Protein AF-A0A0J1H5G5-F1 (afdb_monomer)

Secondary structure (DSSP, 8-state):
-------TTTT-----HHHHHHTTTGGGS---HHHHHHHHHHHHHHHHHHHHHHHHTTTS-HHHHHHHHHHHHHHHHHHHHHHHHHHHHHHHHHHTTS---TTGGG-----HHHHHHHHHHHHHHHHHTT--HHHHHHHHHHHHHHH-SS---SS--HHHHHHHHHHHHHHHT--GGG--SSHHHHHHHHHHHHH--

Foldseek 3Di:
DDDDPPPPLPPPPPDFLVRLLVLLQVVVAPADPVLVVLVVVVSVVCRVVLSVVCVVPVVDDSLVSSLVVLVVVLVVLLVLQVVVVVCCVVVVVVVVPDDDDDPCVVDPNDDLSNSLSSLLSSLSSCLQQQNDPVVSLVSLVVSLVSSDPDDPDPDPRVSSVSSVVSNLSSVVSHDPVNDDDDDSVVVNVVVVVVPPD

Sequence (197 aa):
MGILAIDKKSELEMKTLQQVLEDSGLAELPLTEKSNDYIAQFITQREDFFQRVCREKADKYPYGLSLGLMTQMIHAALENYQVTHAKTAELRTLITDHIGDVHAAKFTTMNDIEIQTLATVWLMVQGANGIDFSYANEQAEMLCSVLDKQSPTIGDNPIRSQLMQAYYIGVEHLRPEYQPTSLLASLSNKVKALFNT

Organism: NCBI:txid1195763

Solvent-accessible surface area (backbone atoms only — not comparable to full-atom values): 11523 Å² total; per-residue (Å²): 136,85,81,78,76,77,64,86,78,80,71,77,70,86,70,50,61,61,54,50,41,46,62,19,34,55,84,74,52,95,65,51,73,71,41,48,55,48,50,53,50,50,44,66,74,41,33,69,59,52,53,49,49,43,65,77,37,67,92,53,58,67,62,63,50,47,41,51,50,39,55,51,50,46,51,54,49,49,55,50,42,53,58,46,52,63,39,51,65,57,42,62,68,47,58,79,72,70,76,82,77,88,80,54,89,85,61,84,79,71,49,74,63,56,51,53,41,48,48,29,55,36,32,10,40,35,16,22,62,49,52,54,65,70,61,54,49,51,50,29,53,53,52,31,63,71,70,49,87,80,69,92,63,97,58,98,45,70,62,34,52,50,28,49,49,25,19,49,47,1,44,77,35,41,40,81,93,47,63,68,95,66,66,61,68,61,48,56,61,52,52,54,66,73,74,74,121

Mean predicted aligned error: 12.36 Å

Radius of gyration: 19.94 Å; Cα contacts (8 Å, |Δi|>4): 165; chains: 1; bounding box: 51×46×68 Å

pLDDT: mean 74.49, std 20.67, range [34.56, 98.0]

Structure (mmCIF, N/CA/C/O backbone):
data_AF-A0A0J1H5G5-F1
#
_entry.id   AF-A0A0J1H5G5-F1
#
loop_
_atom_site.group_PDB
_atom_site.id
_atom_site.type_symbol
_atom_site.label_atom_id
_atom_site.label_alt_id
_atom_site.label_comp_id
_atom_site.label_asym_id
_atom_site.label_entity_id
_atom_site.label_seq_id
_atom_site.pdbx_PDB_ins_code
_atom_site.Cartn_x
_atom_site.Cartn_y
_atom_site.Cartn_z
_atom_site.occupancy
_atom_site.B_iso_or_equiv
_atom_site.auth_seq_id
_atom_site.auth_comp_id
_atom_site.auth_asym_id
_atom_site.auth_atom_id
_atom_site.pdbx_PDB_model_num
ATOM 1 N N . MET A 1 1 ? -31.967 19.761 36.511 1.00 37.44 1 MET A N 1
ATOM 2 C CA . MET A 1 1 ? -31.012 18.639 36.416 1.00 37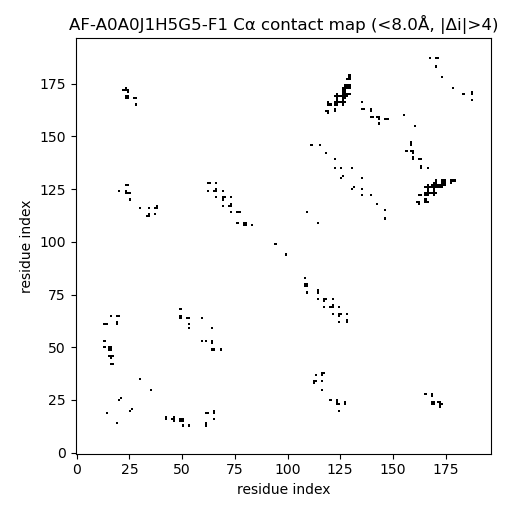.44 1 MET A CA 1
ATOM 3 C C . MET A 1 1 ? -30.736 18.405 34.945 1.00 37.44 1 MET A C 1
ATOM 5 O O . MET A 1 1 ? -31.611 17.906 34.251 1.00 37.44 1 MET A O 1
ATOM 9 N N . GLY A 1 2 ? -29.598 18.895 34.454 1.00 34.72 2 GLY A N 1
ATOM 10 C CA . GLY A 1 2 ? -29.182 18.708 33.066 1.00 34.72 2 GLY A CA 1
ATOM 11 C C . GLY A 1 2 ? -28.551 17.333 32.907 1.00 34.72 2 GLY A C 1
ATOM 12 O O . GLY A 1 2 ? -27.594 17.015 33.608 1.00 34.72 2 GLY A O 1
ATOM 13 N N . ILE A 1 3 ? -29.106 16.517 32.016 1.00 41.31 3 ILE A N 1
ATOM 14 C CA . ILE A 1 3 ? -28.451 15.297 31.558 1.00 41.31 3 ILE A CA 1
ATOM 15 C C . ILE A 1 3 ? -27.429 15.753 30.521 1.00 41.31 3 ILE A C 1
ATOM 17 O O . ILE A 1 3 ? -27.801 16.276 29.471 1.00 41.31 3 ILE A O 1
ATOM 21 N N . LEU A 1 4 ? -26.148 15.614 30.865 1.00 40.94 4 LEU A N 1
ATOM 22 C CA . LEU A 1 4 ? -25.036 15.751 29.937 1.00 40.94 4 LEU A CA 1
ATOM 23 C C . LEU A 1 4 ? -25.268 14.785 28.773 1.00 40.94 4 LEU A C 1
ATOM 25 O O . LEU A 1 4 ? -25.085 13.575 28.906 1.00 40.94 4 LE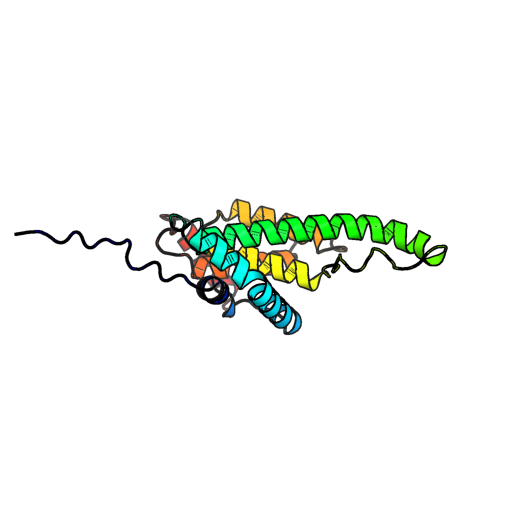U A O 1
ATOM 29 N N . ALA A 1 5 ? -25.665 15.334 27.628 1.00 39.41 5 ALA A N 1
ATOM 30 C CA . ALA A 1 5 ? -25.340 14.734 26.352 1.00 39.41 5 ALA A CA 1
ATOM 31 C C . ALA A 1 5 ? -23.811 14.701 26.293 1.00 39.41 5 ALA A C 1
ATOM 33 O O . ALA A 1 5 ? -23.169 15.733 26.109 1.00 39.41 5 ALA A O 1
ATOM 34 N N . ILE A 1 6 ? -23.230 13.533 26.564 1.00 38.00 6 ILE A N 1
ATOM 35 C CA . ILE A 1 6 ? -21.825 13.282 26.275 1.00 38.00 6 ILE A CA 1
ATOM 36 C C . ILE A 1 6 ? -21.720 13.395 24.760 1.00 38.00 6 ILE A C 1
ATOM 38 O O . ILE A 1 6 ? -22.190 12.531 24.017 1.00 38.00 6 ILE A O 1
ATOM 42 N N . ASP A 1 7 ? -21.207 14.537 24.325 1.00 37.47 7 ASP A N 1
ATOM 43 C CA . ASP A 1 7 ? -20.909 14.839 22.943 1.00 37.47 7 ASP A CA 1
ATOM 44 C C . ASP A 1 7 ? -19.863 13.822 22.470 1.00 37.47 7 ASP A C 1
ATOM 46 O O . ASP A 1 7 ? -18.668 13.970 22.713 1.00 37.47 7 ASP A O 1
ATOM 50 N N . LYS A 1 8 ? -20.317 12.750 21.805 1.00 41.53 8 LYS A N 1
ATOM 51 C CA . LYS A 1 8 ? -19.478 11.716 21.163 1.00 41.53 8 LYS A CA 1
ATOM 52 C C . LYS A 1 8 ? -18.522 12.280 20.096 1.00 41.53 8 LYS A C 1
ATOM 54 O O . LYS A 1 8 ? -17.819 11.526 19.434 1.00 41.53 8 LYS A O 1
ATOM 59 N N . LYS A 1 9 ? -18.501 13.599 19.914 1.00 41.19 9 LYS A N 1
ATOM 60 C CA . LYS A 1 9 ? -17.627 14.345 19.017 1.00 41.19 9 LYS A CA 1
ATOM 61 C C . LYS A 1 9 ? -16.245 14.645 19.620 1.00 41.19 9 LYS A C 1
ATOM 63 O O . LYS A 1 9 ? -15.402 15.180 18.909 1.00 41.19 9 LYS A O 1
ATOM 68 N N . SER A 1 10 ? -15.987 14.298 20.888 1.00 39.03 10 SER A N 1
ATOM 69 C CA . SER A 1 10 ? -14.739 14.647 21.592 1.00 39.03 10 SER A CA 1
ATOM 70 C C . SER A 1 10 ? -13.603 13.610 21.532 1.00 39.03 10 SER A C 1
ATOM 72 O O . SER A 1 10 ? -12.675 13.717 22.327 1.00 39.03 10 SER A O 1
ATOM 74 N N . GLU A 1 11 ? -13.639 12.624 20.629 1.00 43.16 11 GLU A N 1
ATOM 75 C CA . GLU A 1 11 ? -12.605 11.566 20.551 1.00 43.16 11 GLU A CA 1
ATOM 76 C C . GLU A 1 11 ? -12.061 11.308 19.133 1.00 43.16 11 GLU A C 1
ATOM 78 O O . GLU A 1 11 ? -11.388 10.310 18.888 1.00 43.16 11 GLU A O 1
ATOM 83 N N . LEU A 1 12 ? -12.287 12.221 18.179 1.00 52.66 12 LEU A N 1
ATOM 84 C CA . LEU A 1 12 ? -11.459 12.264 16.968 1.00 52.66 12 LEU A CA 1
ATOM 85 C C . LEU A 1 12 ? -10.124 12.939 17.312 1.00 52.66 12 LEU A C 1
ATOM 87 O O . LEU A 1 12 ? -9.861 14.073 16.913 1.00 52.66 12 LEU A O 1
ATOM 91 N N . GLU A 1 13 ? -9.273 12.252 18.077 1.00 57.88 13 GLU A N 1
ATOM 92 C CA . GLU A 1 13 ? -7.850 12.581 18.038 1.00 57.88 13 GLU A CA 1
ATOM 93 C C . GLU A 1 13 ? -7.392 12.471 16.582 1.00 57.88 13 GLU A C 1
ATOM 95 O O . GLU A 1 13 ? -7.651 11.482 15.889 1.00 57.88 13 GLU A O 1
ATOM 100 N N . MET A 1 14 ? -6.778 13.542 16.088 1.00 71.12 14 MET A N 1
ATOM 101 C CA . MET A 1 14 ? -6.312 13.632 14.714 1.00 71.12 14 MET A CA 1
ATOM 102 C C . MET A 1 14 ? -5.129 12.676 14.542 1.00 71.12 14 MET A C 1
ATOM 104 O O . MET A 1 14 ? -3.985 13.034 14.811 1.00 71.12 14 MET A O 1
ATOM 108 N N . LYS A 1 15 ? -5.427 11.438 14.141 1.00 86.44 15 LYS A N 1
ATOM 109 C CA . LYS A 1 15 ? -4.425 10.396 13.909 1.00 86.44 15 LYS A CA 1
ATOM 110 C C . LYS A 1 15 ? -3.480 10.788 12.774 1.00 86.44 15 LYS A C 1
ATOM 112 O O . LYS A 1 15 ? -3.895 11.428 11.804 1.00 86.44 15 LYS A O 1
ATOM 117 N N . THR A 1 16 ? -2.220 10.384 12.882 1.00 93.50 16 THR A N 1
ATOM 118 C CA . THR A 1 16 ? -1.252 10.478 11.781 1.00 93.50 16 THR A CA 1
ATOM 119 C C . THR A 1 16 ? -1.585 9.494 10.669 1.00 93.50 16 THR A C 1
ATOM 121 O O . THR A 1 16 ? -2.308 8.518 10.891 1.00 93.50 16 THR A O 1
ATOM 124 N N . LEU A 1 17 ? -1.064 9.721 9.458 1.00 94.31 17 LEU A N 1
ATOM 125 C CA . LEU A 1 17 ? -1.215 8.749 8.374 1.00 94.31 17 LEU A CA 1
ATOM 126 C C . LEU A 1 17 ? -0.606 7.407 8.788 1.00 94.31 17 LEU A C 1
ATOM 128 O O . LEU A 1 17 ? -1.207 6.365 8.541 1.00 94.31 17 LEU A O 1
ATOM 132 N N . GLN A 1 18 ? 0.541 7.443 9.471 1.00 96.19 18 GLN A N 1
ATOM 133 C CA . GLN A 1 18 ? 1.178 6.252 10.025 1.00 96.19 18 GLN A CA 1
ATOM 134 C C . GLN A 1 18 ? 0.239 5.488 10.963 1.00 96.19 18 GLN A C 1
ATOM 136 O O . GLN A 1 18 ? -0.028 4.319 10.711 1.00 96.19 18 GLN A O 1
ATOM 141 N N . GLN A 1 19 ? -0.325 6.156 11.972 1.00 94.44 19 GLN A N 1
ATOM 142 C CA . GLN A 1 19 ? -1.241 5.526 12.929 1.00 94.44 19 GLN A CA 1
ATOM 143 C C . GLN A 1 19 ? -2.467 4.929 12.236 1.00 94.44 19 GLN A C 1
ATOM 145 O O . GLN A 1 19 ? -2.869 3.813 12.536 1.00 94.4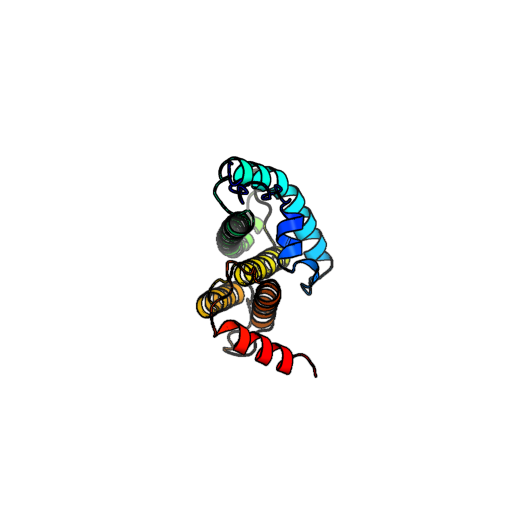4 19 GLN A O 1
ATOM 150 N N . VAL A 1 20 ? -3.055 5.648 11.274 1.00 93.50 20 VAL A N 1
ATOM 151 C CA . VAL A 1 20 ? -4.219 5.150 10.528 1.00 93.50 20 VAL A CA 1
ATOM 152 C C . VAL A 1 20 ? -3.880 3.890 9.728 1.00 93.50 20 VAL A C 1
ATOM 154 O O . VAL A 1 20 ? -4.705 2.979 9.657 1.00 93.50 20 VAL A O 1
ATOM 157 N N . LEU A 1 21 ? -2.698 3.826 9.112 1.00 96.31 21 LEU A N 1
ATOM 158 C CA . LEU A 1 21 ? -2.271 2.655 8.346 1.00 96.31 21 LEU A CA 1
ATOM 159 C C . LEU A 1 21 ? -1.863 1.488 9.255 1.00 96.31 21 LEU A C 1
ATOM 161 O O . LEU A 1 21 ? -2.213 0.350 8.951 1.00 96.31 21 LEU A O 1
ATOM 165 N N . GLU A 1 22 ? -1.191 1.755 10.375 1.00 95.81 22 GLU A N 1
ATOM 166 C CA . GLU A 1 22 ? -0.873 0.760 11.409 1.00 95.81 22 GLU A CA 1
ATOM 167 C C . GLU A 1 22 ? -2.148 0.135 11.979 1.00 95.81 22 GLU A C 1
ATOM 169 O O . GLU A 1 22 ? -2.286 -1.084 11.955 1.00 95.81 22 GLU A O 1
ATOM 174 N N . ASP A 1 23 ? -3.133 0.958 12.346 1.00 93.81 23 ASP A N 1
ATOM 175 C CA . ASP A 1 23 ? -4.452 0.504 12.802 1.00 93.81 23 ASP A CA 1
ATOM 176 C C . ASP A 1 23 ? -5.237 -0.262 11.724 1.00 93.81 23 ASP A C 1
ATOM 178 O O . ASP A 1 23 ? -6.223 -0.924 12.038 1.00 93.81 23 ASP A O 1
ATOM 182 N N . SER A 1 24 ? -4.841 -0.140 10.453 1.00 94.44 24 SER A N 1
ATOM 183 C CA . SER A 1 24 ? -5.429 -0.871 9.325 1.00 94.44 24 SER A CA 1
ATOM 184 C C . SER A 1 24 ? -4.680 -2.172 8.996 1.00 94.44 24 SER A C 1
ATOM 186 O O . SER A 1 24 ? -5.094 -2.865 8.069 1.00 94.44 24 SER A O 1
ATOM 188 N N . GLY A 1 25 ? -3.597 -2.496 9.716 1.00 96.31 25 GLY A N 1
ATOM 189 C CA . GLY A 1 25 ? -2.822 -3.731 9.554 1.00 96.31 25 GLY A CA 1
ATOM 190 C C . GLY A 1 25 ? -1.465 -3.584 8.849 1.00 96.31 25 GLY A C 1
ATOM 191 O O . GLY A 1 25 ? -0.884 -4.592 8.451 1.00 96.31 25 GLY A O 1
ATOM 192 N N . LEU A 1 26 ? -0.925 -2.365 8.681 1.00 97.50 26 LEU A N 1
ATOM 193 C CA . LEU A 1 26 ? 0.329 -2.133 7.935 1.00 97.50 26 LEU A CA 1
ATOM 194 C C . LEU A 1 26 ? 1.501 -2.984 8.450 1.00 97.50 26 LEU A C 1
ATOM 196 O O . LEU A 1 26 ? 2.283 -3.493 7.651 1.00 97.50 26 LEU A O 1
ATOM 200 N N . ALA A 1 27 ? 1.605 -3.156 9.770 1.00 96.19 27 ALA A N 1
ATOM 201 C CA . ALA A 1 27 ? 2.681 -3.916 10.407 1.00 96.19 27 ALA A CA 1
ATOM 202 C C . ALA A 1 27 ? 2.628 -5.430 10.117 1.00 96.19 27 ALA A C 1
ATOM 204 O O . ALA A 1 27 ? 3.630 -6.118 10.300 1.00 96.19 27 ALA A O 1
ATOM 205 N N . GLU A 1 28 ? 1.481 -5.947 9.672 1.00 96.69 28 GLU A N 1
ATOM 206 C CA . GLU A 1 28 ? 1.272 -7.368 9.371 1.00 96.69 28 GLU A CA 1
ATOM 207 C C . GLU A 1 28 ? 1.474 -7.698 7.888 1.00 96.69 28 GLU A C 1
ATOM 209 O O . GLU A 1 28 ? 1.492 -8.870 7.503 1.00 96.69 28 GLU A O 1
ATOM 214 N N . LEU A 1 29 ? 1.641 -6.682 7.035 1.00 95.88 29 LEU A N 1
ATOM 215 C CA . LEU A 1 29 ? 1.872 -6.906 5.616 1.00 95.88 29 LEU A CA 1
ATOM 216 C C . LEU A 1 29 ? 3.228 -7.599 5.386 1.00 95.88 29 LEU A C 1
ATOM 218 O O . LEU A 1 29 ? 4.248 -7.150 5.918 1.00 95.88 29 LEU A O 1
ATOM 222 N N . PRO A 1 30 ? 3.293 -8.638 4.531 1.00 91.81 30 PRO A N 1
ATOM 223 C CA . PRO A 1 30 ? 4.531 -9.351 4.213 1.00 91.81 30 PRO A CA 1
ATOM 224 C C . PRO A 1 30 ? 5.401 -8.559 3.216 1.00 91.81 30 PRO A C 1
ATOM 226 O O . PRO A 1 30 ? 5.673 -9.001 2.099 1.00 91.81 30 PRO A O 1
ATOM 229 N N . LEU A 1 31 ? 5.812 -7.352 3.604 1.00 92.38 31 LEU A N 1
ATOM 230 C CA . LEU A 1 31 ? 6.602 -6.439 2.783 1.00 92.38 31 LEU A CA 1
ATOM 231 C C . LEU A 1 31 ? 8.095 -6.789 2.826 1.00 92.38 31 LEU A C 1
ATOM 233 O O . LEU A 1 31 ? 8.656 -7.122 3.869 1.00 92.38 31 LEU A O 1
ATOM 237 N N . THR A 1 32 ? 8.768 -6.661 1.681 1.00 92.44 32 THR A N 1
ATOM 238 C CA . THR A 1 32 ? 10.236 -6.729 1.618 1.00 92.44 32 THR A CA 1
ATOM 239 C C . THR A 1 32 ? 10.864 -5.479 2.237 1.00 92.44 32 THR A C 1
ATOM 241 O O . THR A 1 32 ? 10.209 -4.447 2.348 1.00 92.44 32 THR A O 1
ATOM 244 N N . GLU A 1 33 ? 12.156 -5.523 2.570 1.00 91.44 33 GLU A N 1
ATOM 245 C CA . GLU A 1 33 ? 12.902 -4.360 3.086 1.00 91.44 33 GLU A CA 1
ATOM 246 C C . GLU A 1 33 ? 12.743 -3.122 2.186 1.00 91.44 33 GLU A C 1
ATOM 248 O O . GLU A 1 33 ? 12.337 -2.064 2.654 1.00 91.44 33 GLU A O 1
ATOM 253 N N . LYS A 1 34 ? 12.904 -3.284 0.865 1.00 89.19 34 LYS A N 1
ATOM 254 C CA . LYS A 1 34 ? 12.694 -2.195 -0.107 1.00 89.19 34 LYS A CA 1
ATOM 255 C C . LYS A 1 34 ? 11.272 -1.631 -0.085 1.00 89.19 34 LYS A C 1
ATOM 257 O O . LYS A 1 34 ? 11.087 -0.433 -0.274 1.00 89.19 34 LYS A O 1
ATOM 262 N N . SER A 1 35 ? 10.274 -2.491 0.111 1.00 92.38 35 SER A N 1
ATOM 263 C CA . SER A 1 35 ? 8.868 -2.074 0.182 1.00 92.38 35 SER A CA 1
ATOM 264 C C . SER A 1 35 ? 8.592 -1.319 1.487 1.00 92.38 35 SER A C 1
ATOM 266 O O . SER A 1 35 ? 7.874 -0.322 1.479 1.00 92.38 35 SER A O 1
ATOM 268 N N . ASN A 1 36 ? 9.217 -1.745 2.591 1.00 94.38 36 ASN A N 1
ATOM 269 C CA . ASN A 1 36 ? 9.161 -1.060 3.882 1.00 94.38 36 ASN A CA 1
ATOM 270 C C . ASN A 1 36 ? 9.825 0.325 3.832 1.00 94.38 36 ASN A C 1
ATOM 272 O O . ASN A 1 36 ? 9.227 1.307 4.271 1.00 94.38 36 ASN A O 1
ATOM 276 N N . ASP A 1 37 ? 11.011 0.436 3.233 1.00 93.50 37 ASP A N 1
ATOM 277 C CA . ASP A 1 37 ? 11.683 1.727 3.043 1.00 93.50 37 ASP A CA 1
ATOM 278 C C . ASP A 1 37 ? 10.821 2.680 2.218 1.00 93.50 37 ASP A C 1
ATOM 280 O O . ASP A 1 37 ? 10.641 3.853 2.558 1.00 93.50 37 ASP A O 1
ATOM 284 N N . TYR A 1 38 ? 10.253 2.154 1.134 1.00 93.44 38 TYR A N 1
ATOM 285 C CA . TYR A 1 38 ? 9.395 2.917 0.253 1.00 93.44 38 TYR A CA 1
ATOM 286 C C . TYR A 1 38 ? 8.126 3.408 0.965 1.00 93.44 38 TYR A C 1
ATOM 288 O O . TYR A 1 38 ? 7.799 4.595 0.878 1.00 93.44 38 TYR A O 1
ATOM 296 N N . ILE A 1 39 ? 7.414 2.542 1.699 1.00 95.69 39 ILE A N 1
ATOM 297 C CA . ILE A 1 39 ? 6.181 2.958 2.378 1.00 95.69 39 ILE A CA 1
ATOM 298 C C . ILE A 1 39 ? 6.464 3.950 3.511 1.00 95.69 39 ILE A C 1
ATOM 300 O O . ILE A 1 39 ? 5.713 4.911 3.671 1.00 95.69 39 ILE A O 1
ATOM 304 N N . ALA A 1 40 ? 7.577 3.802 4.237 1.00 95.38 40 ALA A N 1
ATOM 305 C CA . ALA A 1 40 ? 7.989 4.761 5.260 1.00 95.38 40 ALA A CA 1
ATOM 306 C C . ALA A 1 40 ? 8.256 6.154 4.659 1.00 95.38 40 ALA A C 1
ATOM 308 O O . ALA A 1 40 ? 7.795 7.176 5.182 1.00 95.38 40 ALA A O 1
ATOM 309 N N . GLN A 1 41 ? 8.944 6.205 3.513 1.00 93.56 41 GLN A N 1
ATOM 310 C CA . GLN A 1 41 ? 9.159 7.450 2.774 1.00 93.56 41 GLN A CA 1
ATOM 311 C C . GLN A 1 41 ? 7.846 8.034 2.247 1.00 93.56 41 GLN A C 1
ATOM 313 O O . GLN A 1 41 ? 7.615 9.235 2.388 1.00 93.56 41 GLN A O 1
ATOM 318 N N . PHE A 1 42 ? 6.966 7.205 1.683 1.00 93.31 42 PHE A N 1
ATOM 319 C CA . PHE A 1 42 ? 5.648 7.624 1.211 1.00 93.31 42 PHE A CA 1
ATOM 320 C C . PHE A 1 42 ? 4.822 8.258 2.337 1.00 93.31 42 PHE A C 1
ATOM 322 O O . PHE A 1 42 ? 4.292 9.354 2.157 1.00 93.31 42 PHE A O 1
ATOM 329 N N . ILE A 1 43 ? 4.745 7.606 3.502 1.00 95.31 43 ILE A N 1
ATOM 330 C CA . ILE A 1 43 ? 4.011 8.109 4.669 1.00 95.31 43 ILE A CA 1
ATOM 331 C C . ILE A 1 43 ? 4.561 9.475 5.073 1.00 95.31 43 ILE A C 1
ATOM 333 O O . ILE A 1 43 ? 3.808 10.445 5.142 1.00 95.31 43 ILE A O 1
ATOM 337 N N . THR A 1 44 ? 5.883 9.578 5.219 1.00 94.38 44 THR A N 1
ATOM 338 C CA . THR A 1 44 ? 6.561 10.833 5.570 1.00 94.38 44 THR A CA 1
ATOM 339 C C . THR A 1 44 ? 6.241 11.952 4.572 1.00 94.38 44 THR A C 1
ATOM 341 O O . THR A 1 44 ? 5.928 13.072 4.965 1.00 94.38 44 THR A O 1
ATOM 344 N N . GLN A 1 45 ? 6.259 11.659 3.268 1.00 92.19 45 GLN A N 1
ATOM 345 C CA . GLN A 1 45 ? 5.978 12.641 2.213 1.00 92.19 45 GLN A CA 1
ATOM 346 C C . GLN A 1 45 ? 4.506 13.071 2.143 1.00 92.19 45 GLN A C 1
ATOM 348 O O . GLN A 1 45 ? 4.195 14.126 1.580 1.00 92.19 45 GLN A O 1
ATOM 353 N N . ARG A 1 46 ? 3.580 12.243 2.637 1.00 91.69 46 ARG A N 1
ATOM 354 C CA . ARG A 1 46 ? 2.133 12.481 2.540 1.00 91.69 46 ARG A CA 1
ATOM 355 C C . ARG A 1 46 ? 1.495 12.924 3.849 1.00 91.69 46 ARG A C 1
ATOM 357 O O . ARG A 1 46 ? 0.365 13.406 3.792 1.00 91.69 46 ARG A O 1
ATOM 364 N N . GLU A 1 47 ? 2.209 12.852 4.969 1.00 92.00 47 GLU A N 1
ATOM 365 C CA . GLU A 1 47 ? 1.709 13.219 6.297 1.00 92.00 47 GLU A CA 1
ATOM 366 C C . GLU A 1 47 ? 1.111 14.633 6.315 1.00 92.00 47 GLU A C 1
ATOM 368 O O . GLU A 1 47 ? -0.071 14.795 6.606 1.00 92.00 47 GLU A O 1
ATOM 373 N N . ASP A 1 48 ? 1.862 15.656 5.894 1.00 89.25 48 ASP A N 1
ATOM 374 C CA . ASP A 1 48 ? 1.381 17.047 5.913 1.00 89.25 48 ASP A CA 1
ATOM 375 C C . ASP A 1 48 ? 0.117 17.254 5.067 1.00 89.25 48 ASP A C 1
ATOM 377 O O . ASP A 1 48 ? -0.793 18.005 5.440 1.00 89.25 48 ASP A O 1
ATOM 381 N N . PHE A 1 49 ? 0.048 16.581 3.914 1.00 88.69 49 PHE A N 1
ATOM 382 C CA . PHE A 1 49 ? -1.128 16.614 3.050 1.00 88.69 49 PHE A CA 1
ATOM 383 C C . PHE A 1 49 ? -2.321 15.948 3.738 1.00 88.69 49 PHE A C 1
ATOM 385 O O . PHE A 1 49 ? -3.403 16.535 3.786 1.00 88.69 49 PHE A O 1
ATOM 392 N N . PHE A 1 50 ? -2.121 14.752 4.291 1.00 89.88 50 PHE A N 1
ATOM 393 C CA . PHE A 1 50 ? -3.151 13.994 4.989 1.00 89.88 50 PHE A CA 1
ATOM 394 C C . PHE A 1 50 ? -3.703 14.774 6.187 1.00 89.88 50 PHE A C 1
ATOM 396 O O . PHE A 1 50 ? -4.917 14.945 6.306 1.00 89.88 50 PHE A O 1
ATOM 403 N N . GLN A 1 51 ? -2.819 15.349 7.001 1.00 89.25 51 GLN A N 1
ATOM 404 C CA . GLN A 1 51 ? -3.167 16.189 8.144 1.00 89.25 51 GLN A CA 1
ATOM 405 C C . GLN A 1 51 ? -3.976 17.420 7.740 1.00 89.25 51 GLN A C 1
ATOM 407 O O . GLN A 1 51 ? -4.974 17.762 8.377 1.00 89.25 51 GLN A O 1
ATOM 412 N N . ARG A 1 52 ? -3.580 18.093 6.654 1.00 88.19 52 ARG A N 1
ATOM 413 C CA . ARG A 1 52 ? -4.345 19.227 6.125 1.00 88.19 52 ARG A CA 1
ATOM 414 C C . ARG A 1 52 ? -5.749 18.799 5.700 1.00 88.19 52 ARG A C 1
ATOM 416 O O . ARG A 1 52 ? -6.709 19.456 6.088 1.00 88.19 52 ARG A O 1
ATOM 423 N N . VAL A 1 53 ? -5.879 17.693 4.968 1.00 85.81 53 VAL A N 1
ATOM 424 C CA . VAL A 1 53 ? 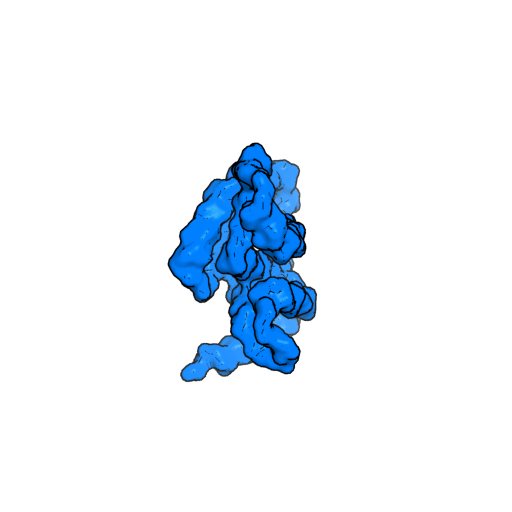-7.187 17.185 4.526 1.00 85.81 53 VAL A CA 1
ATOM 425 C C . VAL A 1 53 ? -8.060 16.772 5.714 1.00 85.81 53 VAL A C 1
ATOM 427 O O . VAL A 1 53 ? -9.255 17.057 5.696 1.00 85.81 53 VAL A O 1
ATOM 430 N N . CYS A 1 54 ? -7.487 16.168 6.759 1.00 85.94 54 CYS A N 1
ATOM 431 C CA . CYS A 1 54 ? -8.214 15.841 7.989 1.00 85.94 54 CYS A CA 1
ATOM 432 C C . CYS A 1 54 ? -8.756 17.094 8.688 1.00 85.94 54 CYS A C 1
ATOM 434 O O . CYS A 1 54 ? -9.904 17.101 9.122 1.00 85.94 54 CYS A O 1
ATOM 436 N N . ARG A 1 55 ? -7.976 18.183 8.737 1.00 85.06 55 ARG A N 1
ATOM 437 C CA . ARG A 1 55 ? -8.443 19.467 9.290 1.00 85.06 55 ARG A CA 1
ATOM 438 C C . ARG A 1 55 ? -9.535 20.116 8.441 1.00 85.06 55 ARG A C 1
ATOM 440 O O . ARG A 1 55 ? -10.503 20.634 8.988 1.00 85.06 55 ARG A O 1
ATOM 447 N N . GLU A 1 56 ? -9.384 20.099 7.118 1.00 83.06 56 GLU A N 1
ATOM 448 C CA . GLU A 1 56 ? -10.353 20.688 6.181 1.00 83.06 56 GLU A CA 1
ATOM 449 C C . GLU A 1 56 ? -11.672 19.906 6.124 1.00 83.06 56 GLU A C 1
ATOM 451 O O . GLU A 1 56 ? -12.724 20.485 5.863 1.00 83.06 56 GLU A O 1
ATOM 456 N N . LYS A 1 57 ? -11.619 18.594 6.372 1.00 79.94 57 LYS A N 1
ATOM 457 C CA . LYS A 1 57 ? -12.763 17.676 6.349 1.00 79.94 57 LYS A CA 1
ATOM 458 C C . LYS A 1 57 ? -12.963 17.033 7.717 1.00 79.94 57 LYS A C 1
ATOM 460 O O . LYS A 1 57 ? -13.039 15.813 7.824 1.00 79.94 57 LYS A O 1
ATOM 465 N N . ALA A 1 58 ? -13.034 17.862 8.758 1.00 70.94 58 ALA A N 1
ATOM 466 C CA . ALA A 1 58 ? -13.178 17.418 10.147 1.00 70.94 58 ALA A CA 1
ATOM 467 C C . ALA A 1 58 ? -14.491 16.650 10.425 1.00 70.94 58 ALA A C 1
ATOM 469 O O . ALA A 1 58 ? -14.640 16.027 11.472 1.00 70.94 58 ALA A O 1
ATOM 470 N N . ASP A 1 59 ? -15.453 16.699 9.501 1.00 69.25 59 ASP A N 1
ATOM 471 C CA . ASP A 1 59 ? -16.682 15.904 9.502 1.00 69.25 59 ASP A CA 1
ATOM 472 C C . ASP A 1 59 ? -16.482 14.471 8.974 1.00 69.25 59 ASP A C 1
ATOM 474 O O . ASP A 1 59 ? -17.356 13.622 9.153 1.00 69.25 59 ASP A O 1
ATOM 478 N N . LYS A 1 60 ? -15.346 14.190 8.323 1.00 68.88 60 LYS A N 1
ATOM 479 C CA . LYS A 1 60 ? -15.019 12.885 7.745 1.00 68.88 60 LYS A CA 1
ATOM 480 C C . LYS A 1 60 ? -14.050 12.107 8.618 1.00 68.88 60 LYS A C 1
ATOM 482 O O . LYS A 1 60 ? -13.128 12.646 9.219 1.00 68.88 60 LYS A O 1
ATOM 487 N N . TYR A 1 61 ? -14.233 10.793 8.615 1.00 76.69 61 TYR A N 1
ATOM 488 C CA . TYR A 1 61 ? -13.403 9.890 9.394 1.00 76.69 61 TYR A CA 1
ATOM 489 C C . TYR A 1 61 ? -11.998 9.738 8.764 1.00 76.69 61 TYR A C 1
ATOM 491 O O . TYR A 1 61 ? -11.920 9.447 7.564 1.00 76.69 61 TYR A O 1
ATOM 499 N N . PRO A 1 62 ? -10.893 9.871 9.530 1.00 78.12 62 PRO A N 1
ATOM 500 C CA . PRO A 1 62 ? -9.513 9.825 9.024 1.00 78.12 62 PRO A CA 1
ATOM 501 C C . PRO A 1 62 ? -9.182 8.619 8.138 1.00 78.12 62 PRO A C 1
ATOM 503 O O . PRO A 1 62 ? -8.436 8.733 7.174 1.00 78.12 62 PRO A O 1
ATOM 506 N N . TYR A 1 63 ? -9.791 7.469 8.393 1.00 84.31 63 TYR A N 1
ATOM 507 C CA . TYR A 1 63 ? -9.567 6.252 7.611 1.00 84.31 63 TYR A CA 1
ATOM 508 C C . TYR A 1 63 ? -10.314 6.261 6.269 1.00 84.31 63 TYR A C 1
ATOM 510 O O . TYR A 1 63 ? -9.824 5.727 5.279 1.00 84.31 63 TYR A O 1
ATOM 518 N N . GLY A 1 64 ? -11.475 6.922 6.192 1.00 84.25 64 GLY A N 1
ATOM 519 C CA . GLY A 1 64 ? -12.114 7.193 4.902 1.00 84.25 64 GLY A CA 1
ATOM 520 C C . GLY A 1 64 ? -11.281 8.178 4.075 1.00 84.25 64 GLY A C 1
ATOM 521 O O . GLY A 1 64 ? -11.204 8.072 2.851 1.00 84.25 64 GLY A O 1
ATOM 522 N N . LEU A 1 65 ? -10.602 9.116 4.745 1.00 87.62 65 LEU A N 1
ATOM 523 C CA . LEU A 1 65 ? -9.651 10.023 4.104 1.00 87.62 65 LEU A CA 1
ATOM 524 C C . LEU A 1 65 ? -8.373 9.299 3.659 1.00 87.62 65 LEU A C 1
ATOM 526 O O . LEU A 1 65 ? -7.876 9.604 2.575 1.00 87.62 65 LEU A O 1
ATOM 530 N N . SER A 1 66 ? -7.872 8.319 4.421 1.00 91.06 66 SER A N 1
ATOM 531 C CA . SER A 1 66 ? -6.711 7.517 4.016 1.00 91.06 66 SER A CA 1
ATOM 532 C C . SER A 1 66 ? -7.051 6.614 2.833 1.00 91.06 66 SER A C 1
ATOM 534 O O . SER A 1 66 ? -6.267 6.548 1.891 1.00 91.06 66 SER A O 1
ATOM 536 N N . LEU A 1 67 ? -8.252 6.024 2.792 1.00 92.25 67 LEU A N 1
ATOM 537 C CA . LEU A 1 67 ? -8.750 5.319 1.609 1.00 92.25 67 LEU A CA 1
ATOM 538 C C . LEU A 1 67 ? -8.785 6.238 0.382 1.00 92.25 67 LEU A C 1
ATOM 540 O O . LEU A 1 67 ? -8.315 5.852 -0.689 1.00 92.25 67 LEU A O 1
ATOM 544 N N . GLY A 1 68 ? -9.302 7.461 0.532 1.00 88.31 68 GLY A N 1
ATOM 545 C CA . GLY A 1 68 ? -9.318 8.456 -0.541 1.00 88.31 68 GLY A CA 1
ATOM 546 C C . GLY A 1 68 ? -7.912 8.815 -1.034 1.00 88.31 68 GLY A C 1
ATOM 547 O O . GLY A 1 68 ? -7.670 8.820 -2.240 1.00 88.31 68 GLY A O 1
ATOM 548 N N . LEU A 1 69 ? -6.976 9.050 -0.109 1.00 90.69 69 LEU A N 1
ATOM 549 C CA . LEU A 1 69 ? -5.570 9.309 -0.422 1.00 90.69 69 LEU A CA 1
ATOM 550 C C . LEU A 1 69 ? -4.941 8.129 -1.172 1.00 90.69 69 LEU A C 1
ATOM 552 O O . LEU A 1 69 ? -4.374 8.327 -2.242 1.00 90.69 69 LEU A O 1
ATOM 556 N N . MET A 1 70 ? -5.069 6.907 -0.652 1.00 93.62 70 MET A N 1
ATOM 557 C CA . MET A 1 70 ? -4.493 5.711 -1.272 1.00 93.62 70 MET A CA 1
ATOM 558 C C . MET A 1 70 ? -5.071 5.461 -2.668 1.00 93.62 70 MET A C 1
ATOM 560 O O . MET A 1 70 ? -4.314 5.191 -3.595 1.00 93.62 70 MET A O 1
ATOM 564 N N . THR A 1 71 ? -6.383 5.648 -2.839 1.00 91.00 71 THR A N 1
ATOM 565 C CA . THR A 1 71 ? -7.064 5.529 -4.140 1.00 91.00 71 THR A CA 1
ATOM 566 C C . THR A 1 71 ? -6.531 6.549 -5.145 1.00 91.00 71 THR A C 1
ATOM 568 O O . THR A 1 71 ? -6.246 6.211 -6.290 1.00 91.00 71 THR A O 1
ATOM 571 N N . GLN A 1 72 ? -6.351 7.805 -4.728 1.00 88.56 72 GLN A N 1
ATOM 572 C CA . GLN A 1 72 ? -5.757 8.828 -5.588 1.00 88.56 72 GLN A CA 1
ATOM 573 C C . GLN A 1 72 ? -4.315 8.467 -5.971 1.00 88.56 72 GLN A C 1
ATOM 575 O O . GLN A 1 72 ? -3.925 8.614 -7.129 1.00 88.56 72 GLN A O 1
ATOM 580 N N . MET A 1 73 ? -3.522 7.999 -5.005 1.00 88.81 73 MET A N 1
ATOM 581 C CA . MET A 1 73 ? -2.107 7.715 -5.216 1.00 88.81 73 MET A CA 1
ATOM 582 C C . MET A 1 73 ? -1.878 6.509 -6.130 1.00 88.81 73 MET A C 1
ATOM 584 O O . MET A 1 73 ? -1.004 6.588 -6.991 1.00 88.81 73 MET A O 1
ATOM 588 N N . ILE A 1 74 ? -2.663 5.432 -6.001 1.00 87.44 74 ILE A N 1
ATOM 589 C CA . ILE A 1 74 ? -2.526 4.272 -6.891 1.00 87.44 74 ILE A CA 1
ATOM 590 C C . ILE A 1 74 ? -2.965 4.601 -8.321 1.00 87.44 74 ILE A C 1
ATOM 592 O O . ILE A 1 74 ? -2.254 4.244 -9.254 1.00 87.44 74 ILE A O 1
ATOM 596 N N . HIS A 1 75 ? -4.059 5.347 -8.523 1.00 83.75 75 HIS A N 1
ATOM 597 C CA . HIS A 1 75 ? -4.476 5.748 -9.871 1.00 83.75 75 HIS A CA 1
ATOM 598 C C . HIS A 1 75 ? -3.428 6.638 -10.543 1.00 83.75 75 HIS A C 1
ATOM 600 O O . HIS A 1 75 ? -3.030 6.360 -11.670 1.00 83.75 75 HIS A O 1
ATOM 606 N N . ALA A 1 76 ? -2.900 7.637 -9.829 1.00 83.44 76 ALA A N 1
ATOM 607 C CA . ALA A 1 76 ? -1.830 8.482 -10.354 1.00 83.44 76 ALA A CA 1
ATOM 608 C C . ALA A 1 76 ? -0.555 7.677 -10.671 1.00 83.44 76 ALA A C 1
ATOM 610 O O . ALA A 1 76 ? 0.119 7.943 -11.667 1.00 83.44 76 ALA A O 1
ATOM 611 N N . ALA A 1 77 ? -0.214 6.684 -9.843 1.00 83.44 77 ALA A N 1
ATOM 612 C CA . ALA A 1 77 ? 0.920 5.800 -10.096 1.00 83.44 77 ALA A CA 1
ATOM 613 C C . ALA A 1 77 ? 0.703 4.935 -11.347 1.00 83.44 77 ALA A C 1
ATOM 615 O O . ALA A 1 77 ? 1.610 4.834 -12.168 1.00 83.44 77 ALA A O 1
ATOM 616 N N . LEU A 1 78 ? -0.494 4.370 -11.533 1.00 80.56 78 LEU A N 1
ATOM 617 C CA . LEU A 1 78 ? -0.843 3.558 -12.702 1.00 80.56 78 LEU A CA 1
ATOM 618 C C . LEU A 1 78 ? -0.886 4.380 -13.993 1.00 80.56 78 LEU A C 1
ATOM 620 O O . LEU A 1 78 ? -0.342 3.941 -15.002 1.00 80.56 78 LEU A O 1
ATOM 624 N N . GLU A 1 79 ? -1.468 5.580 -13.964 1.00 78.19 79 GLU A N 1
ATOM 625 C CA . GLU A 1 79 ? -1.463 6.504 -15.104 1.00 78.19 79 GLU A CA 1
ATOM 626 C C . GLU A 1 79 ? -0.026 6.837 -15.522 1.00 78.19 79 GLU A C 1
ATOM 628 O O . GLU A 1 79 ? 0.342 6.697 -16.691 1.00 78.19 79 GLU A O 1
ATOM 633 N N . ASN A 1 80 ? 0.826 7.201 -14.558 1.00 72.69 80 ASN A N 1
ATOM 634 C CA . ASN A 1 80 ? 2.238 7.472 -14.818 1.00 72.69 80 ASN A CA 1
ATOM 635 C C . ASN A 1 80 ? 2.974 6.234 -15.330 1.00 72.69 80 ASN A C 1
ATOM 637 O O . ASN A 1 80 ? 3.794 6.347 -16.242 1.00 72.69 80 ASN A O 1
ATOM 641 N N . TYR A 1 81 ? 2.684 5.060 -14.772 1.00 70.94 81 TYR A N 1
ATOM 642 C CA . TYR A 1 81 ? 3.284 3.805 -15.194 1.00 70.94 81 TYR A CA 1
ATOM 643 C C . TYR A 1 81 ? 2.930 3.477 -16.638 1.00 70.94 81 TYR A C 1
ATOM 645 O O . TYR A 1 81 ? 3.828 3.234 -17.430 1.00 70.94 81 TYR A O 1
ATOM 653 N N . GLN A 1 82 ? 1.654 3.557 -17.016 1.00 67.00 82 GLN A N 1
ATOM 654 C CA . GLN A 1 82 ? 1.187 3.293 -18.378 1.00 67.00 82 GLN A CA 1
ATOM 655 C C . GLN A 1 82 ? 1.758 4.297 -19.385 1.00 67.00 82 GLN A C 1
ATOM 657 O O . GLN A 1 82 ? 2.263 3.896 -20.434 1.00 67.00 82 GLN A O 1
ATOM 662 N N . VAL A 1 83 ? 1.749 5.594 -19.052 1.00 65.06 83 VAL A N 1
ATOM 663 C CA . VAL A 1 83 ? 2.344 6.647 -19.892 1.00 65.06 83 VAL A CA 1
ATOM 664 C C . VAL A 1 83 ? 3.844 6.433 -20.052 1.00 65.06 83 VAL A C 1
ATOM 666 O O . VAL A 1 83 ? 4.377 6.614 -21.147 1.00 65.06 83 VAL A O 1
ATOM 669 N N . THR A 1 84 ? 4.535 6.051 -18.978 1.00 59.44 84 THR A N 1
ATOM 670 C CA . THR A 1 84 ? 5.979 5.832 -19.027 1.00 59.44 84 THR A CA 1
ATOM 671 C C . THR A 1 84 ? 6.296 4.555 -19.778 1.00 59.44 84 THR A C 1
ATOM 673 O O . THR A 1 84 ? 7.153 4.628 -20.632 1.00 59.44 84 THR A O 1
ATOM 676 N N . HIS A 1 85 ? 5.578 3.446 -19.573 1.00 54.50 85 HIS A N 1
ATOM 677 C CA . HIS A 1 85 ? 5.808 2.154 -20.238 1.00 54.50 85 HIS A CA 1
ATOM 678 C C . HIS A 1 85 ? 5.528 2.195 -21.745 1.00 54.50 85 HIS A C 1
ATOM 680 O O . HIS A 1 85 ? 6.354 1.735 -22.535 1.00 54.50 85 HIS A O 1
ATOM 686 N N . ALA A 1 86 ? 4.428 2.842 -22.152 1.00 50.62 86 ALA A N 1
ATOM 687 C CA . ALA A 1 86 ? 4.141 3.122 -23.560 1.00 50.62 86 ALA A CA 1
ATOM 688 C C . ALA A 1 86 ? 5.262 3.958 -24.195 1.00 50.62 86 ALA A C 1
ATOM 690 O O . ALA A 1 86 ? 5.707 3.673 -25.307 1.00 50.62 86 ALA A O 1
ATOM 691 N N . LYS A 1 87 ? 5.793 4.935 -23.446 1.00 45.00 87 LYS A N 1
ATOM 692 C CA . LYS A 1 87 ? 6.962 5.699 -23.870 1.00 45.00 87 LYS A CA 1
ATOM 693 C C . LYS A 1 87 ? 8.235 4.861 -23.829 1.00 45.00 87 LYS A C 1
ATOM 695 O O . LYS A 1 87 ? 8.982 4.948 -24.779 1.00 45.00 87 LYS A O 1
ATOM 700 N N . THR A 1 88 ? 8.519 4.007 -22.847 1.00 46.84 88 THR A N 1
ATOM 701 C CA . THR A 1 88 ? 9.801 3.285 -22.769 1.00 46.84 88 THR A CA 1
ATOM 702 C C . THR A 1 88 ? 10.002 2.320 -23.932 1.00 46.84 88 THR A C 1
ATOM 704 O O . THR A 1 88 ? 11.150 2.065 -24.274 1.00 46.84 88 THR A O 1
ATOM 707 N N . ALA A 1 89 ? 8.939 1.810 -24.563 1.00 47.91 89 ALA A N 1
ATOM 708 C CA . ALA A 1 89 ? 9.043 0.984 -25.768 1.00 47.91 89 ALA A CA 1
ATOM 709 C C . ALA A 1 89 ? 9.462 1.795 -27.017 1.00 47.91 89 ALA A C 1
ATOM 711 O O . ALA A 1 89 ? 10.376 1.390 -27.737 1.00 47.91 89 ALA A O 1
ATOM 712 N N . GLU A 1 90 ? 8.868 2.971 -27.245 1.00 41.03 90 GLU A N 1
ATOM 713 C CA . GLU A 1 90 ? 9.245 3.876 -28.350 1.00 41.03 90 GLU A CA 1
ATOM 714 C C . GLU A 1 90 ? 10.551 4.639 -28.068 1.00 41.03 90 GLU A C 1
ATOM 716 O O . GLU A 1 90 ? 11.415 4.793 -28.931 1.00 41.03 90 GLU A O 1
ATOM 721 N N . LEU A 1 91 ? 10.737 5.073 -26.825 1.00 40.78 91 LEU A N 1
ATOM 722 C CA . LEU A 1 91 ? 11.830 5.914 -26.352 1.00 40.78 91 LEU A CA 1
ATOM 723 C C . LEU A 1 91 ? 13.134 5.117 -26.186 1.00 40.78 91 LEU A C 1
ATOM 725 O O . LEU A 1 91 ? 14.191 5.699 -26.388 1.00 40.78 91 LEU A O 1
ATOM 729 N N . ARG A 1 92 ? 13.111 3.792 -25.932 1.00 43.28 92 ARG A N 1
ATOM 730 C CA . ARG A 1 92 ? 14.331 2.952 -26.044 1.00 43.28 92 ARG A CA 1
ATOM 731 C C . ARG A 1 92 ? 14.895 2.936 -27.461 1.00 43.28 92 ARG A C 1
ATOM 733 O O . ARG A 1 92 ? 16.096 2.782 -27.619 1.00 43.28 92 ARG A O 1
ATOM 740 N N . THR A 1 93 ? 14.030 3.086 -28.460 1.00 46.06 93 THR A N 1
ATOM 741 C CA . THR A 1 93 ? 14.413 3.085 -29.875 1.00 46.06 93 THR A CA 1
ATOM 742 C C . THR A 1 93 ? 14.901 4.471 -30.315 1.00 46.06 93 THR A C 1
ATOM 744 O O . THR A 1 93 ? 15.793 4.569 -31.145 1.00 46.06 93 THR A O 1
ATOM 747 N N . LEU A 1 94 ? 14.374 5.548 -29.715 1.00 39.34 94 LEU A N 1
ATOM 748 C CA . LEU A 1 94 ? 14.703 6.941 -30.062 1.00 39.34 94 LEU A CA 1
ATOM 749 C C . LEU A 1 94 ? 15.814 7.586 -29.204 1.00 39.34 94 LEU A C 1
ATOM 751 O O . LEU A 1 94 ? 16.532 8.453 -29.701 1.00 39.34 94 LEU A O 1
ATOM 755 N N . ILE A 1 95 ? 15.997 7.182 -27.939 1.00 42.50 95 ILE A N 1
ATOM 756 C CA . ILE A 1 95 ? 17.063 7.705 -27.054 1.00 42.50 95 ILE A CA 1
ATOM 757 C C . ILE A 1 95 ? 18.444 7.175 -27.439 1.00 42.50 95 ILE A C 1
ATOM 759 O O . ILE A 1 95 ? 19.426 7.881 -27.229 1.00 42.50 95 ILE A O 1
ATOM 763 N N . THR A 1 96 ? 18.547 5.985 -28.044 1.00 46.84 96 THR A N 1
ATOM 764 C CA . THR A 1 96 ? 19.821 5.529 -28.630 1.00 46.84 96 THR A CA 1
ATOM 765 C C . THR A 1 96 ? 20.321 6.492 -29.707 1.00 46.84 96 THR A C 1
ATOM 767 O O . THR A 1 96 ? 21.531 6.627 -29.866 1.00 46.84 96 THR A O 1
ATOM 770 N N . ASP A 1 97 ? 19.414 7.214 -30.370 1.00 45.22 97 ASP A N 1
ATOM 771 C CA . ASP A 1 97 ? 19.778 7.993 -31.541 1.00 45.22 97 ASP A CA 1
ATOM 772 C C . ASP A 1 97 ? 19.930 9.496 -31.306 1.00 45.22 97 ASP A C 1
ATOM 774 O O . ASP A 1 97 ? 20.763 10.064 -32.010 1.00 45.22 97 ASP A O 1
ATOM 778 N N . HIS A 1 98 ? 19.204 10.181 -30.402 1.00 45.66 98 HIS A N 1
ATOM 779 C CA . HIS A 1 98 ? 19.095 11.650 -30.551 1.00 45.66 98 HIS A CA 1
ATOM 780 C C . HIS A 1 98 ? 19.421 12.610 -29.376 1.00 45.66 98 HIS A C 1
ATOM 782 O O . HIS A 1 98 ? 20.342 13.401 -29.565 1.00 45.66 98 HIS A O 1
ATOM 788 N N . ILE A 1 99 ? 18.707 12.748 -28.247 1.00 41.44 99 ILE A N 1
ATOM 789 C CA . ILE A 1 99 ? 18.811 14.022 -27.469 1.00 41.44 99 ILE A CA 1
ATOM 790 C C . ILE A 1 99 ? 18.589 13.849 -25.946 1.00 41.44 99 ILE A C 1
ATOM 792 O O . ILE A 1 99 ? 17.659 13.165 -25.536 1.00 41.44 99 ILE A O 1
ATOM 796 N N . GLY A 1 100 ? 19.443 14.488 -25.124 1.00 48.97 100 GLY A N 1
ATOM 797 C CA . GLY A 1 100 ? 19.531 14.368 -23.651 1.00 48.97 100 GLY A CA 1
ATOM 798 C C . GLY A 1 100 ? 18.552 15.174 -22.756 1.00 48.97 100 GLY A C 1
ATOM 799 O O . GLY A 1 100 ? 17.633 15.852 -23.210 1.00 48.97 100 GLY A O 1
ATOM 800 N N . ASP A 1 101 ? 18.814 15.105 -21.441 1.00 46.72 101 ASP A N 1
ATOM 801 C CA . ASP A 1 101 ? 17.878 14.867 -20.311 1.00 46.72 101 ASP A CA 1
ATOM 802 C C . ASP A 1 101 ? 17.062 16.035 -19.688 1.00 46.72 101 ASP A C 1
ATOM 804 O O . ASP A 1 101 ? 16.626 15.956 -18.535 1.00 46.72 101 ASP A O 1
ATOM 808 N N . VAL A 1 102 ? 16.814 17.156 -20.366 1.00 41.72 102 VAL A N 1
ATOM 809 C CA . VAL A 1 102 ? 16.509 18.411 -19.626 1.00 41.72 102 VAL A CA 1
ATOM 810 C C . VAL A 1 102 ? 15.050 18.584 -19.127 1.00 41.72 102 VAL A C 1
ATOM 812 O O . VAL A 1 102 ? 14.760 19.532 -18.396 1.00 41.72 102 VAL A O 1
ATOM 815 N N . HIS A 1 103 ? 14.117 17.658 -19.385 1.00 40.62 103 HIS A N 1
ATOM 816 C CA . HIS A 1 103 ? 12.747 17.700 -18.810 1.00 40.62 103 HIS A CA 1
ATOM 817 C C . HIS A 1 103 ? 12.313 16.445 -18.022 1.00 40.62 103 HIS A C 1
ATOM 819 O O . HIS A 1 103 ? 11.175 16.378 -17.556 1.00 40.62 103 HIS A O 1
ATOM 825 N N . ALA A 1 104 ? 13.211 15.485 -17.783 1.00 39.72 104 ALA A N 1
ATOM 826 C CA . ALA A 1 104 ? 12.894 14.238 -17.072 1.00 39.72 104 ALA A CA 1
ATOM 827 C C . ALA A 1 104 ? 12.879 14.378 -15.529 1.00 39.72 104 ALA A C 1
ATOM 829 O O . ALA A 1 104 ? 12.266 13.579 -14.829 1.00 39.72 104 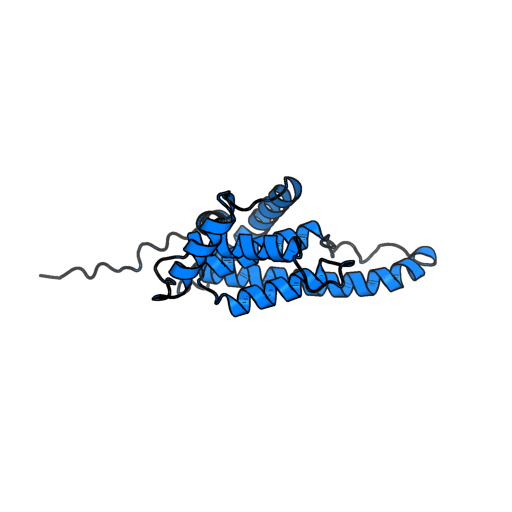ALA A O 1
ATOM 830 N N . ALA A 1 105 ? 13.499 15.429 -14.980 1.00 34.56 105 ALA A N 1
ATOM 831 C CA . ALA A 1 105 ? 13.805 15.552 -13.548 1.00 34.56 105 ALA A CA 1
ATOM 832 C C . ALA A 1 105 ? 12.615 15.860 -12.605 1.00 34.56 105 ALA A C 1
ATOM 834 O O . ALA A 1 105 ? 12.816 15.997 -11.401 1.00 34.56 105 ALA A O 1
ATOM 835 N N . LYS A 1 106 ? 11.379 15.981 -13.114 1.00 38.88 106 LYS A N 1
ATOM 836 C CA . LYS A 1 106 ? 10.155 16.098 -12.286 1.00 38.88 106 LYS A CA 1
ATOM 837 C C . LYS A 1 106 ? 9.306 14.823 -12.249 1.00 38.88 106 LYS A C 1
ATOM 839 O O . LYS A 1 106 ? 8.285 14.806 -11.567 1.00 38.88 106 LYS A O 1
ATOM 844 N N . PHE A 1 107 ? 9.732 13.775 -12.949 1.00 41.34 107 PHE A N 1
ATOM 845 C CA . PHE A 1 107 ? 9.055 12.486 -12.996 1.00 41.34 107 PHE A CA 1
ATOM 846 C C . PHE A 1 107 ? 9.942 11.437 -12.332 1.00 41.34 107 PHE A C 1
ATOM 848 O O . PHE A 1 107 ? 10.876 10.922 -12.938 1.00 41.34 107 PHE A O 1
ATOM 855 N N . THR A 1 108 ? 9.664 11.115 -11.073 1.00 43.62 108 THR A N 1
ATOM 856 C CA . THR A 1 108 ? 10.193 9.890 -10.471 1.00 43.62 108 THR A CA 1
ATOM 857 C C . THR A 1 108 ? 9.391 8.733 -11.054 1.00 43.62 108 THR A C 1
ATOM 859 O O . THR A 1 108 ? 8.228 8.538 -10.705 1.00 43.62 108 THR A O 1
ATOM 862 N N . THR A 1 109 ? 9.972 8.012 -12.011 1.00 51.09 109 THR A N 1
ATOM 863 C CA . THR A 1 109 ? 9.373 6.789 -12.552 1.00 51.09 109 THR A CA 1
ATOM 864 C C . THR A 1 109 ? 9.247 5.777 -11.423 1.00 51.09 109 THR A C 1
ATOM 866 O O . THR A 1 109 ? 10.270 5.283 -10.949 1.00 51.09 109 THR A O 1
ATOM 869 N N . MET A 1 110 ? 8.016 5.474 -11.000 1.00 62.06 110 MET A N 1
ATOM 870 C CA . MET A 1 110 ? 7.808 4.388 -10.050 1.00 62.06 110 MET A CA 1
ATOM 871 C C . MET A 1 110 ? 8.141 3.057 -10.720 1.00 62.06 110 MET A C 1
ATOM 873 O O . MET A 1 110 ? 7.658 2.765 -11.817 1.00 62.06 110 MET A O 1
ATOM 877 N N . ASN A 1 111 ? 8.986 2.260 -10.080 1.00 74.44 111 ASN A N 1
ATOM 878 C CA . ASN A 1 111 ? 9.297 0.912 -10.524 1.00 74.44 111 ASN A CA 1
ATOM 879 C C . ASN A 1 111 ? 8.213 -0.085 -10.065 1.00 74.44 111 ASN A C 1
ATOM 881 O O . ASN A 1 111 ? 7.344 0.238 -9.253 1.00 74.44 111 ASN A O 1
ATOM 885 N N . ASP A 1 112 ? 8.272 -1.312 -10.586 1.00 81.00 112 ASP A N 1
ATOM 886 C CA . ASP A 1 112 ? 7.275 -2.357 -10.314 1.00 81.00 112 ASP A CA 1
ATOM 887 C C . ASP A 1 112 ? 7.099 -2.630 -8.798 1.00 81.00 112 ASP A C 1
ATOM 889 O O . ASP A 1 112 ? 5.978 -2.856 -8.347 1.00 81.00 112 ASP A O 1
ATOM 893 N N . ILE A 1 113 ? 8.171 -2.523 -7.994 1.00 85.31 113 ILE A N 1
ATOM 894 C CA . ILE A 1 113 ? 8.130 -2.719 -6.530 1.00 85.31 113 ILE A CA 1
ATOM 895 C C . ILE A 1 113 ? 7.308 -1.615 -5.860 1.00 85.31 113 ILE A C 1
ATOM 897 O O . ILE A 1 113 ? 6.521 -1.891 -4.958 1.00 85.31 113 ILE A O 1
ATOM 901 N N . GLU A 1 114 ? 7.463 -0.366 -6.291 1.00 88.12 114 GLU A N 1
ATOM 902 C CA . GLU A 1 114 ? 6.781 0.784 -5.688 1.00 88.12 114 GLU A CA 1
ATOM 903 C C . GLU A 1 114 ? 5.271 0.730 -5.958 1.00 88.12 114 GLU A C 1
ATOM 905 O O . GLU A 1 114 ? 4.468 0.936 -5.047 1.00 88.12 114 GLU A O 1
ATOM 910 N N . ILE A 1 115 ? 4.869 0.354 -7.176 1.00 88.62 115 ILE A N 1
ATOM 911 C CA . ILE A 1 115 ? 3.452 0.184 -7.536 1.00 88.62 115 ILE A CA 1
ATOM 912 C C . ILE A 1 115 ? 2.845 -1.003 -6.796 1.00 88.62 115 ILE A C 1
ATOM 914 O O . ILE A 1 115 ? 1.766 -0.870 -6.220 1.00 88.62 115 ILE A O 1
ATOM 918 N N . GLN A 1 116 ? 3.539 -2.143 -6.764 1.00 90.75 116 GLN A N 1
ATOM 919 C CA . GLN A 1 116 ? 3.080 -3.311 -6.017 1.00 90.75 116 GLN A CA 1
ATOM 920 C C . GLN A 1 116 ? 2.947 -3.002 -4.519 1.00 90.75 116 GLN A C 1
ATOM 922 O O . GLN A 1 116 ? 1.979 -3.430 -3.890 1.00 90.75 116 GLN A O 1
ATOM 927 N N . THR A 1 117 ? 3.857 -2.202 -3.955 1.00 94.38 117 THR A N 1
ATOM 928 C CA . THR A 1 117 ? 3.779 -1.764 -2.556 1.00 94.38 117 THR A CA 1
ATOM 929 C C . THR A 1 117 ? 2.558 -0.871 -2.326 1.00 94.38 117 THR A C 1
ATOM 931 O O . THR A 1 117 ? 1.782 -1.138 -1.408 1.00 94.38 117 THR A O 1
ATOM 934 N N . LEU A 1 118 ? 2.317 0.140 -3.177 1.00 94.31 118 LEU A N 1
ATOM 935 C CA . LEU A 1 118 ? 1.109 0.976 -3.070 1.00 94.31 118 LEU A CA 1
ATOM 936 C C . LEU A 1 118 ? -0.170 0.156 -3.183 1.00 94.31 118 LEU A C 1
ATOM 938 O O . LEU A 1 118 ? -1.101 0.371 -2.410 1.00 94.31 118 LEU A O 1
ATOM 942 N N . ALA A 1 119 ? -0.219 -0.753 -4.153 1.00 94.88 119 ALA A N 1
ATOM 943 C CA . ALA A 1 119 ? -1.360 -1.616 -4.399 1.00 94.88 119 ALA A CA 1
ATOM 944 C C . ALA A 1 119 ? -1.663 -2.489 -3.175 1.00 94.88 119 ALA A C 1
ATOM 946 O O . ALA A 1 119 ? -2.803 -2.530 -2.719 1.00 94.88 119 ALA A O 1
ATOM 947 N N . THR A 1 120 ? -0.634 -3.109 -2.594 1.00 97.12 120 THR A N 1
ATOM 948 C CA . THR A 1 120 ? -0.745 -3.924 -1.374 1.00 97.12 120 THR A CA 1
ATOM 949 C C . THR A 1 120 ? -1.353 -3.115 -0.224 1.00 97.12 120 THR A C 1
ATOM 951 O O . THR A 1 120 ? -2.360 -3.521 0.355 1.00 97.12 120 THR A O 1
ATOM 954 N N . VAL A 1 121 ? -0.808 -1.929 0.068 1.00 97.75 121 VAL A N 1
ATOM 955 C CA . VAL A 1 121 ? -1.316 -1.075 1.158 1.00 97.75 121 VAL A CA 1
ATOM 956 C C . VAL A 1 121 ? -2.721 -0.548 0.849 1.00 97.75 121 VAL A C 1
ATOM 958 O O . VAL A 1 121 ? -3.554 -0.444 1.746 1.00 97.75 121 VAL A O 1
ATOM 961 N N . TRP A 1 122 ? -3.035 -0.243 -0.411 1.00 97.75 122 TRP A N 1
ATOM 962 C CA . TRP A 1 122 ? -4.369 0.212 -0.800 1.00 97.75 122 TRP A CA 1
ATOM 963 C C . TRP A 1 122 ? -5.434 -0.871 -0.609 1.00 97.75 122 TRP A C 1
ATOM 965 O O . TRP A 1 122 ? -6.494 -0.574 -0.061 1.00 97.75 122 TRP A O 1
ATOM 975 N N . LEU A 1 123 ? -5.154 -2.118 -1.001 1.00 97.62 123 LEU A N 1
ATOM 976 C CA . LEU A 1 123 ? -6.076 -3.243 -0.808 1.00 97.62 123 LEU A CA 1
ATOM 977 C C . LEU A 1 123 ? -6.296 -3.538 0.681 1.00 97.62 123 LEU A C 1
ATOM 979 O O . LEU A 1 123 ? -7.432 -3.758 1.096 1.00 97.62 123 LEU A O 1
ATOM 983 N N . MET A 1 124 ? -5.251 -3.437 1.504 1.00 98.00 124 MET A N 1
ATOM 984 C CA . MET A 1 124 ? -5.387 -3.491 2.963 1.00 98.00 124 MET A CA 1
ATOM 985 C C . MET A 1 124 ? -6.319 -2.396 3.494 1.00 98.00 124 MET A C 1
ATOM 987 O O . MET A 1 124 ? -7.270 -2.675 4.222 1.00 98.00 124 MET A O 1
ATOM 991 N N . VAL A 1 125 ? -6.115 -1.144 3.083 1.00 96.31 125 VAL A N 1
ATOM 992 C CA . VAL A 1 125 ? -6.975 -0.029 3.505 1.00 96.31 125 VAL A CA 1
ATOM 993 C C . VAL A 1 125 ? -8.420 -0.212 3.021 1.00 96.31 125 VAL A C 1
ATOM 995 O O . VAL A 1 125 ? -9.348 0.163 3.737 1.00 96.31 125 VAL A O 1
ATOM 998 N N . GLN A 1 126 ? -8.646 -0.816 1.850 1.00 95.06 126 GLN A N 1
ATOM 999 C CA . GLN A 1 126 ? -9.988 -1.202 1.400 1.00 95.06 126 GLN A CA 1
ATOM 1000 C C . GLN A 1 126 ? -10.642 -2.201 2.364 1.00 95.06 126 GLN A C 1
ATOM 1002 O O . GLN A 1 126 ? -11.781 -1.981 2.781 1.00 95.06 126 GLN A O 1
ATOM 1007 N N . GLY A 1 127 ? -9.912 -3.246 2.766 1.00 94.38 127 GLY A N 1
ATOM 1008 C CA . GLY A 1 127 ? -10.377 -4.227 3.747 1.00 94.38 127 GLY A CA 1
ATOM 1009 C C . GLY A 1 127 ? -10.750 -3.587 5.086 1.00 94.38 127 GLY A C 1
ATOM 1010 O O . GLY A 1 127 ? -11.857 -3.796 5.576 1.00 94.38 127 GLY A O 1
ATOM 1011 N N . ALA A 1 128 ? -9.888 -2.718 5.623 1.00 93.62 128 ALA A N 1
ATOM 1012 C CA . ALA A 1 128 ? -10.108 -2.038 6.907 1.00 93.62 128 ALA A CA 1
ATOM 1013 C C . ALA A 1 128 ? -11.280 -1.035 6.899 1.00 93.62 128 ALA A C 1
ATOM 1015 O O . ALA A 1 128 ? -11.805 -0.666 7.954 1.00 93.62 128 ALA A O 1
ATOM 1016 N N . ASN A 1 129 ? -11.712 -0.597 5.712 1.00 91.06 129 ASN A N 1
ATOM 1017 C CA . ASN A 1 129 ? -12.872 0.279 5.518 1.00 91.06 129 ASN A CA 1
ATOM 1018 C C . ASN A 1 129 ? -14.122 -0.470 5.025 1.00 91.06 129 ASN A C 1
ATOM 1020 O O . ASN A 1 129 ? -15.111 0.169 4.670 1.00 91.06 129 ASN A O 1
ATOM 1024 N N . GLY A 1 130 ? -14.101 -1.805 5.001 1.00 90.00 130 GLY A N 1
ATOM 1025 C CA . GLY A 1 130 ? -15.270 -2.614 4.654 1.00 90.00 130 GLY A CA 1
ATOM 1026 C C . GLY A 1 130 ? -15.687 -2.501 3.191 1.00 90.00 130 GLY A C 1
ATOM 1027 O O . GLY A 1 130 ? -16.862 -2.681 2.876 1.00 90.00 130 GLY A O 1
ATOM 1028 N N . ILE A 1 131 ? -14.746 -2.188 2.296 1.00 91.75 131 ILE A N 1
ATOM 1029 C CA . ILE A 1 131 ? -15.000 -2.245 0.857 1.00 91.75 131 ILE A CA 1
ATOM 1030 C C . ILE A 1 131 ? -15.328 -3.685 0.467 1.00 91.75 131 ILE A C 1
ATOM 1032 O O . ILE A 1 131 ? -14.699 -4.636 0.941 1.00 91.75 131 ILE A O 1
ATOM 1036 N N . ASP A 1 132 ? -16.339 -3.829 -0.387 1.00 91.62 132 ASP A N 1
ATOM 1037 C CA . ASP A 1 132 ? -16.860 -5.126 -0.794 1.00 91.62 132 ASP A CA 1
ATOM 1038 C C . ASP A 1 132 ? -15.784 -5.997 -1.459 1.00 91.62 132 ASP A C 1
ATOM 1040 O O . ASP A 1 132 ? -14.962 -5.523 -2.250 1.00 91.62 132 ASP A O 1
ATOM 1044 N N . PHE A 1 133 ? -15.808 -7.289 -1.129 1.00 91.38 133 PHE A N 1
ATOM 1045 C CA . PHE A 1 133 ? -14.834 -8.259 -1.615 1.00 91.38 133 PHE A C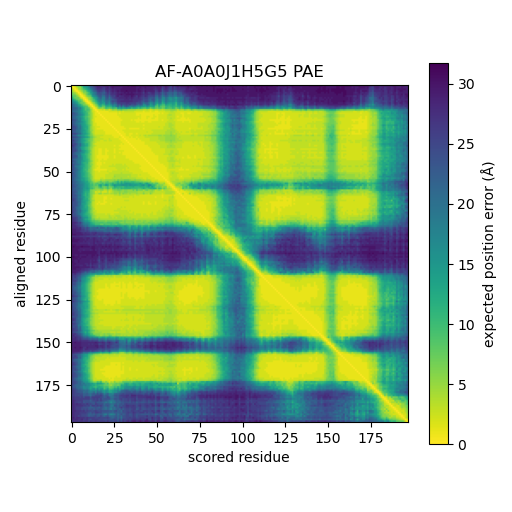A 1
ATOM 1046 C C . PHE A 1 133 ? -14.817 -8.348 -3.142 1.00 91.38 133 PHE A C 1
ATOM 1048 O O . PHE A 1 133 ? -13.736 -8.431 -3.717 1.00 91.38 133 PHE A O 1
ATOM 1055 N N . SER A 1 134 ? -15.980 -8.336 -3.805 1.00 89.75 134 SER A N 1
ATOM 1056 C CA . SER A 1 134 ? -16.040 -8.458 -5.263 1.00 89.75 134 SER A CA 1
ATOM 1057 C C . SER A 1 134 ? -15.323 -7.291 -5.927 1.00 89.75 134 SER A C 1
ATOM 1059 O O . SER A 1 134 ? -14.513 -7.512 -6.824 1.00 89.75 134 SER A O 1
ATOM 1061 N N . TYR A 1 135 ? -15.522 -6.074 -5.414 1.00 89.38 135 TYR A N 1
ATOM 1062 C CA . TYR A 1 135 ? -14.806 -4.899 -5.901 1.00 89.38 135 TYR A CA 1
ATOM 1063 C C . TYR A 1 135 ? -13.296 -4.999 -5.647 1.00 89.38 135 TYR A C 1
ATOM 1065 O O . TYR A 1 135 ? -12.506 -4.820 -6.570 1.00 89.38 135 TYR A O 1
ATOM 1073 N N . ALA A 1 136 ? -12.875 -5.322 -4.420 1.00 90.81 136 ALA A N 1
ATOM 1074 C CA . ALA A 1 136 ? -11.454 -5.461 -4.092 1.00 90.81 136 ALA A CA 1
ATOM 1075 C C . ALA A 1 136 ? -10.769 -6.542 -4.951 1.00 90.81 136 ALA A C 1
ATOM 1077 O O . ALA A 1 136 ? -9.655 -6.346 -5.437 1.00 90.81 136 ALA A O 1
ATOM 1078 N N . ASN A 1 137 ? -11.464 -7.652 -5.205 1.00 89.62 137 ASN A N 1
ATOM 1079 C CA . ASN A 1 137 ? -10.990 -8.732 -6.060 1.00 89.62 137 ASN A CA 1
ATOM 1080 C C . ASN A 1 137 ? -10.827 -8.293 -7.526 1.00 89.62 137 ASN A C 1
ATOM 1082 O O . ASN A 1 137 ? -9.803 -8.598 -8.134 1.00 89.62 137 ASN A O 1
ATOM 1086 N N . GLU A 1 138 ? -11.780 -7.538 -8.081 1.00 86.25 138 GLU A N 1
ATOM 1087 C CA . GLU A 1 138 ? -11.653 -6.944 -9.422 1.00 86.25 138 GLU A CA 1
ATOM 1088 C C . GLU A 1 138 ? -10.449 -5.993 -9.510 1.00 86.25 138 GLU A C 1
ATOM 1090 O O . GLU A 1 138 ? -9.685 -6.035 -10.477 1.00 86.25 138 GLU A O 1
ATOM 1095 N N . GLN A 1 139 ? -10.226 -5.169 -8.479 1.00 90.56 139 GLN A N 1
ATOM 1096 C CA . GLN A 1 139 ? -9.056 -4.289 -8.427 1.00 90.56 139 GLN A CA 1
ATOM 1097 C C . GLN A 1 139 ? -7.747 -5.083 -8.372 1.00 90.56 139 GLN A C 1
ATOM 1099 O O . GLN A 1 139 ? -6.796 -4.737 -9.071 1.00 90.56 139 GLN A O 1
ATOM 1104 N N . ALA A 1 140 ? -7.690 -6.158 -7.581 1.00 89.69 140 ALA A N 1
ATOM 1105 C CA . ALA A 1 140 ? -6.520 -7.026 -7.508 1.00 89.69 140 ALA A CA 1
ATOM 1106 C C . ALA A 1 140 ? -6.232 -7.719 -8.851 1.00 89.69 140 ALA A C 1
ATOM 1108 O O . ALA A 1 140 ? -5.072 -7.815 -9.242 1.00 89.69 140 ALA A O 1
ATOM 1109 N N . GLU A 1 141 ? -7.262 -8.156 -9.582 1.00 86.44 141 GLU A N 1
ATOM 1110 C CA . GLU A 1 141 ? -7.127 -8.716 -10.936 1.00 86.44 141 GLU A CA 1
ATOM 1111 C C . GLU A 1 141 ? -6.584 -7.689 -11.931 1.00 86.44 141 GLU A C 1
ATOM 1113 O O . GLU A 1 141 ? -5.628 -7.977 -12.656 1.00 86.44 141 GLU A O 1
ATOM 1118 N N . MET A 1 142 ? -7.130 -6.471 -11.921 1.00 86.81 142 MET A N 1
ATOM 1119 C CA . MET A 1 142 ? -6.647 -5.378 -12.764 1.00 86.81 142 M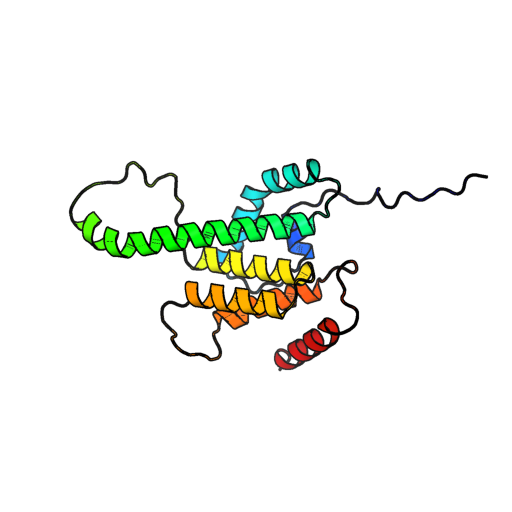ET A CA 1
ATOM 1120 C C . MET A 1 142 ? -5.183 -5.042 -12.455 1.00 86.81 142 MET A C 1
ATOM 1122 O O . MET A 1 142 ? -4.347 -5.046 -13.358 1.00 86.81 142 MET A O 1
ATOM 1126 N N . LEU A 1 143 ? -4.840 -4.830 -11.183 1.00 87.25 143 LEU A N 1
ATOM 1127 C CA . LEU A 1 143 ? -3.475 -4.521 -10.747 1.00 87.25 143 LEU A CA 1
ATOM 1128 C C . LEU A 1 143 ? -2.491 -5.634 -11.109 1.00 87.25 143 LEU A C 1
ATOM 1130 O O . LEU A 1 143 ? -1.385 -5.367 -11.576 1.00 87.25 143 LEU A O 1
ATOM 1134 N N . CYS A 1 144 ? -2.914 -6.883 -10.939 1.00 84.19 144 CYS A N 1
ATOM 1135 C CA . CYS A 1 144 ? -2.144 -8.045 -11.336 1.00 84.19 144 CYS A CA 1
ATOM 1136 C C . CYS A 1 144 ? -1.859 -8.049 -12.841 1.00 84.19 144 CYS A C 1
ATOM 1138 O O . CYS A 1 144 ? -0.725 -8.292 -13.234 1.00 84.19 144 CYS A O 1
ATOM 1140 N N . SER A 1 145 ? -2.847 -7.727 -13.682 1.00 80.81 145 SER A N 1
ATOM 1141 C CA . SER A 1 145 ? -2.657 -7.661 -15.139 1.00 80.81 145 SER A CA 1
ATOM 1142 C C . SER A 1 145 ? -1.675 -6.567 -15.579 1.00 80.81 145 SER A C 1
ATOM 1144 O O . SER A 1 145 ? -1.037 -6.692 -16.620 1.00 80.81 145 SER A O 1
ATOM 1146 N N . VAL A 1 146 ? -1.531 -5.501 -14.782 1.00 78.88 146 VAL A N 1
ATOM 1147 C CA . VAL A 1 146 ? -0.576 -4.413 -15.040 1.00 78.88 146 VAL A CA 1
ATOM 1148 C C . VAL A 1 146 ? 0.838 -4.782 -14.577 1.00 78.88 146 VAL A C 1
ATOM 1150 O O . VAL A 1 146 ? 1.813 -4.432 -15.243 1.00 78.88 146 VAL A O 1
ATOM 1153 N N . LEU A 1 147 ? 0.960 -5.468 -13.437 1.00 76.94 147 LEU A N 1
ATOM 1154 C CA . LEU A 1 147 ? 2.242 -5.823 -12.819 1.00 76.94 147 LEU A CA 1
ATOM 1155 C C . LEU A 1 147 ? 2.854 -7.111 -13.394 1.00 76.94 147 LEU A C 1
ATOM 1157 O O . LEU A 1 147 ? 4.078 -7.220 -13.490 1.00 76.94 147 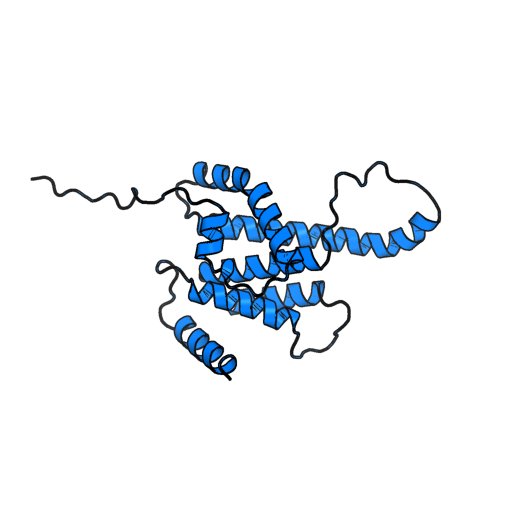LEU A O 1
ATOM 1161 N N . ASP A 1 148 ? 2.028 -8.077 -13.798 1.00 73.75 148 ASP A N 1
ATOM 1162 C CA . ASP A 1 148 ? 2.473 -9.340 -14.381 1.00 73.75 148 ASP A CA 1
ATOM 1163 C C . ASP A 1 148 ? 2.627 -9.226 -15.902 1.00 73.75 148 ASP A C 1
ATOM 1165 O O . ASP A 1 148 ? 1.685 -9.366 -16.681 1.00 73.75 148 ASP A O 1
ATOM 1169 N N . LYS A 1 149 ? 3.864 -8.978 -16.335 1.00 59.50 149 LYS A N 1
ATOM 1170 C CA . LYS A 1 149 ? 4.217 -8.818 -17.753 1.00 59.50 149 LYS A CA 1
ATOM 1171 C C . LYS A 1 149 ? 4.329 -10.143 -18.516 1.00 59.50 149 LYS A C 1
ATOM 1173 O O . LYS A 1 149 ? 4.570 -10.098 -19.722 1.00 59.50 149 LYS A O 1
ATOM 1178 N N . GLN A 1 150 ? 4.261 -11.305 -17.853 1.00 49.06 150 GLN A N 1
ATOM 1179 C CA . GLN A 1 150 ? 4.672 -12.581 -18.462 1.00 49.06 150 GLN A CA 1
ATOM 1180 C C . GLN A 1 150 ? 3.748 -13.779 -18.227 1.00 49.06 150 GLN A C 1
ATOM 1182 O O . GLN A 1 150 ? 3.976 -14.806 -18.866 1.00 49.06 150 GLN A O 1
ATOM 1187 N N . SER A 1 151 ? 2.707 -13.690 -17.399 1.00 45.50 151 SER A N 1
ATOM 1188 C CA . SER A 1 151 ? 1.814 -14.833 -17.173 1.00 45.50 151 SER A CA 1
ATOM 1189 C C . SER A 1 151 ? 0.449 -14.653 -17.856 1.00 45.50 151 SER A C 1
ATOM 1191 O O . SER A 1 151 ? -0.437 -13.999 -17.311 1.00 45.50 151 SER A O 1
ATOM 1193 N N . PRO A 1 152 ? 0.213 -15.262 -19.037 1.00 44.81 152 PRO A N 1
ATOM 1194 C CA . PRO A 1 152 ? -1.098 -15.273 -19.695 1.00 44.81 152 PRO A CA 1
ATOM 1195 C C . PRO A 1 152 ? -2.078 -16.269 -19.047 1.00 44.81 152 PRO A C 1
ATOM 1197 O O . PRO A 1 152 ? -3.126 -16.578 -19.616 1.00 44.81 152 PRO A O 1
ATOM 1200 N N . THR A 1 153 ? -1.734 -16.836 -17.892 1.00 48.81 153 THR A N 1
ATOM 1201 C CA . THR A 1 153 ? -2.481 -17.943 -17.300 1.00 48.81 153 THR A CA 1
ATOM 1202 C C . THR A 1 153 ? -3.517 -17.440 -16.306 1.00 48.81 153 THR A C 1
ATOM 1204 O O . THR A 1 153 ? -3.191 -16.859 -15.276 1.00 48.81 153 THR A O 1
ATOM 1207 N N . ILE A 1 154 ? -4.779 -17.736 -16.615 1.00 50.31 154 ILE A N 1
ATOM 1208 C CA . ILE A 1 154 ? -5.945 -17.620 -15.735 1.00 50.31 154 ILE A CA 1
ATOM 1209 C C . ILE A 1 154 ? -5.805 -18.706 -14.644 1.00 50.31 154 ILE A C 1
ATOM 1211 O O . ILE A 1 154 ? -6.419 -19.765 -14.716 1.00 50.31 154 ILE A O 1
ATOM 1215 N N . GLY A 1 155 ? -4.888 -18.517 -13.698 1.00 60.28 155 GLY A N 1
ATOM 1216 C CA . GLY A 1 155 ? -4.557 -19.452 -12.615 1.00 60.28 155 GLY A CA 1
ATOM 1217 C C . GLY A 1 155 ? -3.937 -18.718 -11.423 1.00 60.28 155 GLY A C 1
ATOM 1218 O O . GLY A 1 155 ? -3.878 -17.491 -11.450 1.00 60.28 155 GLY A O 1
ATOM 1219 N N . ASP A 1 156 ? -3.503 -19.458 -10.389 1.00 60.81 156 ASP A N 1
ATOM 1220 C CA . ASP A 1 156 ? -2.909 -18.940 -9.138 1.00 60.81 156 ASP A CA 1
ATOM 1221 C C . ASP A 1 156 ? -1.779 -17.936 -9.423 1.00 60.81 156 ASP A C 1
ATOM 1223 O O . ASP A 1 156 ? -0.620 -18.297 -9.634 1.00 60.81 156 ASP A O 1
ATOM 1227 N N . ASN A 1 157 ? -2.133 -16.651 -9.472 1.00 75.94 157 ASN A N 1
ATOM 1228 C CA . ASN A 1 157 ? -1.177 -15.587 -9.697 1.00 75.94 157 ASN A CA 1
ATOM 1229 C C . ASN A 1 157 ? -0.648 -15.113 -8.338 1.00 75.94 157 ASN A C 1
ATOM 1231 O O . ASN A 1 157 ? -1.432 -14.588 -7.539 1.00 75.94 157 ASN A O 1
ATOM 1235 N N . PRO A 1 158 ? 0.661 -15.251 -8.061 1.00 82.81 158 PRO A N 1
ATOM 1236 C CA . PRO A 1 158 ? 1.221 -14.909 -6.760 1.00 82.81 158 PRO A CA 1
ATOM 1237 C C . PRO A 1 158 ? 1.016 -13.433 -6.400 1.00 82.81 158 PRO A C 1
ATOM 1239 O O . PRO A 1 158 ? 0.819 -13.131 -5.227 1.00 82.81 158 PRO A O 1
ATOM 1242 N N . ILE A 1 159 ? 0.987 -12.522 -7.383 1.00 86.19 159 ILE A N 1
ATOM 1243 C CA . ILE A 1 159 ? 0.737 -11.093 -7.145 1.00 86.19 159 ILE A CA 1
ATOM 1244 C C . ILE A 1 159 ? -0.708 -10.888 -6.693 1.00 86.19 159 ILE A C 1
ATOM 1246 O O . ILE A 1 159 ? -0.949 -10.253 -5.669 1.00 86.19 159 ILE A O 1
ATOM 1250 N N . ARG A 1 160 ? -1.681 -11.467 -7.405 1.00 89.56 160 ARG A N 1
ATOM 1251 C CA . ARG A 1 160 ? -3.098 -11.389 -7.016 1.00 89.56 160 ARG A CA 1
ATOM 1252 C C . ARG A 1 160 ? -3.329 -11.986 -5.628 1.00 89.56 160 ARG A C 1
ATOM 1254 O O . ARG A 1 160 ? -4.032 -11.382 -4.823 1.00 89.56 160 ARG A O 1
ATOM 1261 N N . SER A 1 161 ? -2.717 -13.131 -5.328 1.00 90.25 161 SER A N 1
ATOM 1262 C CA . SER A 1 161 ? -2.820 -13.766 -4.010 1.00 90.25 161 SER A CA 1
ATOM 1263 C C . SER A 1 161 ? -2.236 -12.886 -2.901 1.00 90.25 161 SER A C 1
ATOM 1265 O O . SER A 1 161 ? -2.868 -12.741 -1.859 1.00 90.25 161 SER A O 1
ATOM 1267 N N . GLN A 1 162 ? -1.097 -12.228 -3.137 1.00 91.69 162 GLN A N 1
ATOM 1268 C CA . GLN A 1 162 ? -0.513 -11.263 -2.193 1.00 91.69 162 GLN A CA 1
ATOM 1269 C C . GLN A 1 162 ? -1.405 -10.029 -1.987 1.00 91.69 162 GLN A C 1
ATOM 1271 O O . GLN A 1 162 ? -1.619 -9.602 -0.853 1.00 91.69 162 GLN A O 1
ATOM 1276 N N . LEU A 1 163 ? -1.975 -9.473 -3.060 1.00 94.25 163 LEU A N 1
ATOM 1277 C CA . LEU A 1 163 ? -2.893 -8.331 -2.972 1.00 94.25 163 LEU A CA 1
ATOM 1278 C C . LEU A 1 163 ? -4.161 -8.683 -2.182 1.00 94.25 163 LEU A C 1
ATOM 1280 O O . LEU A 1 163 ? -4.604 -7.907 -1.335 1.00 94.25 163 LEU A O 1
ATOM 1284 N N . MET A 1 164 ? -4.722 -9.872 -2.413 1.00 96.19 164 MET A N 1
ATOM 1285 C CA . MET A 1 164 ? -5.895 -10.336 -1.671 1.00 96.19 164 MET A CA 1
ATOM 1286 C C . MET A 1 164 ? -5.568 -10.706 -0.224 1.00 96.19 164 MET A C 1
ATOM 1288 O O . MET A 1 164 ? -6.390 -10.466 0.658 1.00 96.19 164 MET A O 1
ATOM 1292 N N . GLN A 1 165 ? -4.367 -11.217 0.055 1.00 95.81 165 GLN A N 1
ATOM 1293 C CA . GLN A 1 165 ? -3.891 -11.399 1.427 1.00 95.81 165 GLN A CA 1
ATOM 1294 C C . GLN A 1 165 ? -3.871 -10.062 2.179 1.00 95.81 165 GLN A C 1
ATOM 1296 O O . GLN A 1 165 ? -4.379 -9.987 3.295 1.00 95.81 165 GLN A O 1
ATOM 1301 N N . ALA A 1 166 ? -3.365 -8.996 1.554 1.00 97.44 166 ALA A N 1
ATOM 1302 C CA . ALA A 1 166 ? -3.360 -7.663 2.148 1.00 97.44 166 ALA A CA 1
ATOM 1303 C C . ALA A 1 166 ? -4.778 -7.143 2.425 1.00 97.44 166 ALA A C 1
ATOM 1305 O O . ALA A 1 166 ? -5.036 -6.627 3.511 1.00 97.44 166 ALA A O 1
ATOM 1306 N N . TYR A 1 167 ? -5.719 -7.343 1.493 1.00 97.38 167 TYR A N 1
ATOM 1307 C CA . TYR A 1 167 ? -7.134 -7.042 1.732 1.00 97.38 167 TYR A CA 1
ATOM 1308 C C . TYR A 1 167 ? -7.672 -7.754 2.976 1.00 97.38 167 TYR A C 1
ATOM 1310 O O . TYR A 1 167 ? -8.307 -7.119 3.817 1.00 97.38 167 TYR A O 1
ATOM 1318 N N . TYR A 1 168 ? -7.386 -9.049 3.135 1.00 96.31 168 TYR A N 1
ATOM 1319 C CA . TYR A 1 168 ? -7.849 -9.799 4.300 1.00 96.31 168 TYR A CA 1
ATOM 1320 C C . TYR A 1 168 ? -7.202 -9.348 5.609 1.00 96.31 168 TYR A C 1
ATOM 1322 O O . TYR A 1 168 ? -7.923 -9.248 6.597 1.00 96.31 168 TYR A O 1
ATOM 1330 N N . ILE A 1 169 ? -5.914 -8.990 5.615 1.00 96.81 169 ILE A N 1
ATOM 1331 C CA . ILE A 1 169 ? -5.267 -8.350 6.776 1.00 96.81 169 ILE A CA 1
ATOM 1332 C C . ILE A 1 169 ? -6.052 -7.095 7.186 1.00 96.81 169 ILE A C 1
ATOM 1334 O O . ILE A 1 169 ? -6.397 -6.923 8.354 1.00 96.81 169 ILE A O 1
ATOM 1338 N N . GLY A 1 170 ? -6.439 -6.271 6.210 1.00 96.00 170 GLY A N 1
ATOM 1339 C CA . GLY A 1 170 ? -7.310 -5.122 6.443 1.00 96.00 170 GLY A CA 1
ATOM 1340 C C . GLY A 1 170 ? -8.674 -5.494 7.026 1.00 96.00 170 GLY A C 1
ATOM 1341 O O . GLY A 1 170 ? -9.145 -4.847 7.955 1.00 96.00 170 GLY A O 1
ATOM 1342 N N . VAL A 1 171 ? -9.315 -6.552 6.519 1.00 94.25 171 VAL A N 1
ATOM 1343 C CA . VAL A 1 171 ? -10.604 -7.047 7.042 1.00 94.25 171 VAL A CA 1
ATOM 1344 C C . VAL A 1 171 ? -10.493 -7.510 8.497 1.00 94.25 171 VAL A C 1
ATOM 1346 O O . VAL A 1 171 ? -11.437 -7.339 9.264 1.00 94.25 171 VAL A O 1
ATOM 1349 N N . GLU A 1 172 ? -9.361 -8.071 8.915 1.00 93.44 172 GLU A N 1
ATOM 1350 C CA . GLU A 1 172 ? -9.139 -8.429 10.324 1.00 93.44 172 GLU A CA 1
ATOM 1351 C C . GLU A 1 172 ? -9.069 -7.201 11.238 1.00 93.44 172 GLU A C 1
ATOM 1353 O O . GLU A 1 172 ? -9.444 -7.273 12.408 1.00 93.44 172 GLU A O 1
ATOM 1358 N N . HIS A 1 173 ? -8.700 -6.059 10.662 1.00 92.31 173 HIS A N 1
ATOM 1359 C CA . HIS A 1 173 ? -8.668 -4.745 11.296 1.00 92.31 173 HIS A CA 1
ATOM 1360 C C . HIS A 1 173 ? -9.922 -3.912 10.981 1.00 92.31 173 HIS A C 1
ATOM 1362 O O . HIS A 1 173 ? -9.963 -2.702 11.229 1.00 92.31 173 HIS A O 1
ATOM 1368 N N . LEU A 1 174 ? -10.968 -4.546 10.433 1.00 84.00 174 LEU A N 1
ATOM 1369 C CA . LEU A 1 174 ? -12.206 -3.879 10.055 1.00 84.00 174 LEU A CA 1
ATOM 1370 C C . LEU A 1 174 ? -12.832 -3.194 11.263 1.00 84.00 174 LEU A C 1
ATOM 1372 O O . LEU A 1 174 ? -13.182 -3.813 12.275 1.00 84.00 174 LEU A O 1
ATOM 1376 N N . ARG A 1 175 ? -13.032 -1.887 11.124 1.00 70.56 175 ARG A N 1
ATOM 1377 C CA . ARG A 1 175 ? -13.546 -1.082 12.224 1.00 70.56 175 ARG A CA 1
ATOM 1378 C C . ARG A 1 175 ? -15.017 -1.411 12.505 1.00 70.56 175 ARG A C 1
ATOM 1380 O O . ARG A 1 175 ? -15.773 -1.660 11.565 1.00 70.56 175 ARG A O 1
ATOM 1387 N N . PRO A 1 176 ? -15.460 -1.356 13.776 1.00 66.31 176 PRO A N 1
ATOM 1388 C CA . PRO A 1 176 ? -16.833 -1.692 14.172 1.00 66.31 176 PRO A CA 1
ATOM 1389 C C . PRO A 1 176 ? -17.919 -0.930 13.400 1.00 66.31 176 PRO A C 1
ATOM 1391 O O . PRO A 1 176 ? -18.984 -1.471 13.130 1.00 66.31 176 PRO A O 1
ATOM 1394 N N . GLU A 1 177 ? -17.627 0.309 13.002 1.00 66.12 177 GLU A N 1
ATOM 1395 C CA . GLU A 1 177 ? -18.498 1.176 12.193 1.00 66.12 177 GLU A CA 1
ATOM 1396 C C . GLU A 1 177 ? -18.792 0.617 10.789 1.00 66.12 177 GLU A C 1
ATOM 1398 O O . GLU A 1 177 ? -19.797 0.982 10.185 1.00 66.12 177 GLU A O 1
ATOM 1403 N N . TYR A 1 178 ? -17.919 -0.257 10.282 1.00 63.50 178 TYR A N 1
ATOM 1404 C CA . TYR A 1 178 ? -17.960 -0.830 8.938 1.00 63.50 178 TYR A CA 1
ATOM 1405 C C . TYR A 1 178 ? -18.198 -2.344 8.954 1.00 63.50 178 TYR A C 1
ATOM 1407 O O . TYR A 1 178 ? -18.143 -2.964 7.897 1.00 63.50 178 TYR A O 1
ATOM 1415 N N . GLN A 1 179 ? -18.465 -2.958 10.116 1.00 57.22 179 GLN A N 1
ATOM 1416 C CA . GLN A 1 179 ? -18.762 -4.390 10.207 1.00 57.22 179 GLN A CA 1
ATOM 1417 C C . GLN A 1 179 ? -20.075 -4.717 9.476 1.00 57.22 179 GLN A C 1
ATOM 1419 O O . GLN A 1 179 ? -21.145 -4.305 9.933 1.00 57.22 179 GLN A O 1
ATOM 1424 N N . PRO A 1 180 ? -20.050 -5.477 8.363 1.00 52.59 180 PRO A N 1
ATOM 1425 C CA . PRO A 1 180 ? -21.278 -5.930 7.736 1.00 52.59 180 PRO A CA 1
ATOM 1426 C C . PRO A 1 180 ? -21.867 -7.096 8.529 1.00 52.59 180 PRO A C 1
ATOM 1428 O O . PRO A 1 180 ? -21.161 -7.936 9.087 1.00 52.59 180 PRO A O 1
ATOM 1431 N N . THR A 1 181 ? -23.190 -7.184 8.539 1.00 51.72 181 THR A N 1
ATOM 1432 C CA . THR A 1 181 ? -23.960 -7.990 9.490 1.00 51.72 181 THR A CA 1
ATOM 1433 C C . THR A 1 181 ? -23.917 -9.514 9.317 1.00 51.72 181 THR A C 1
ATOM 1435 O O . THR A 1 181 ? -24.490 -10.184 10.170 1.00 51.72 181 THR A O 1
ATOM 1438 N N . SER A 1 182 ? -23.259 -10.121 8.314 1.00 51.38 182 SER A N 1
ATOM 1439 C CA . SER A 1 182 ? -23.107 -11.601 8.319 1.00 51.38 182 SER A CA 1
ATOM 1440 C C . SER A 1 182 ? -22.109 -12.250 7.347 1.00 51.38 182 SER A C 1
ATOM 1442 O O . SER A 1 182 ? -21.710 -13.387 7.598 1.00 51.38 182 SER A O 1
ATOM 1444 N N . LEU A 1 183 ? -21.674 -11.605 6.257 1.00 53.25 183 LEU A N 1
ATOM 1445 C CA . LEU A 1 183 ? -20.929 -12.316 5.197 1.00 53.25 183 LEU A CA 1
ATOM 1446 C C . LEU A 1 183 ? -19.396 -12.311 5.354 1.00 53.25 183 LEU A C 1
ATOM 1448 O O . LEU A 1 183 ? -18.765 -13.347 5.137 1.00 53.25 183 LEU A O 1
ATOM 1452 N N . LEU A 1 184 ? -18.778 -11.205 5.787 1.00 56.12 184 LEU A N 1
ATOM 1453 C CA . LEU A 1 184 ? -17.309 -11.121 5.903 1.00 56.12 184 LEU A CA 1
ATOM 1454 C C . LEU A 1 184 ? -16.737 -12.002 7.026 1.00 56.12 184 LEU A C 1
ATOM 1456 O O . LEU A 1 184 ? -15.678 -12.608 6.853 1.00 56.12 184 LEU A O 1
ATOM 1460 N N . ALA A 1 185 ? -17.474 -12.167 8.130 1.00 55.56 185 ALA A N 1
ATOM 1461 C CA . ALA A 1 185 ? -17.079 -13.054 9.227 1.00 55.56 185 ALA A CA 1
ATOM 1462 C C . ALA A 1 185 ? -16.968 -14.523 8.774 1.00 55.56 185 ALA A C 1
ATOM 1464 O O . ALA A 1 185 ? -16.078 -15.256 9.199 1.00 55.56 185 ALA A O 1
ATOM 1465 N N . SER A 1 186 ? -17.842 -14.954 7.858 1.00 54.44 186 SER A N 1
ATOM 1466 C CA . SER A 1 186 ? -17.819 -16.311 7.305 1.00 54.44 186 SER A CA 1
ATOM 1467 C C . SER A 1 186 ? -16.613 -16.570 6.396 1.00 54.44 186 SER A C 1
ATOM 1469 O O . SER A 1 186 ? -16.215 -17.729 6.259 1.00 54.44 186 SER A O 1
ATOM 1471 N N . LEU A 1 187 ? -16.080 -15.545 5.729 1.00 58.22 187 LEU A N 1
ATOM 1472 C CA . LEU A 1 187 ? -14.999 -15.693 4.753 1.00 58.22 187 LEU A CA 1
ATOM 1473 C C . LEU A 1 187 ? -13.624 -15.569 5.408 1.00 58.22 187 LEU A C 1
ATOM 1475 O O . LEU A 1 187 ? -12.775 -16.416 5.145 1.00 58.22 187 LEU A O 1
ATOM 1479 N N . SER A 1 188 ? -13.432 -14.616 6.330 1.00 57.53 188 SER A N 1
ATOM 1480 C CA . SER A 1 188 ? -12.189 -14.506 7.116 1.00 57.53 188 SER A CA 1
ATOM 1481 C C . SER A 1 188 ? -11.866 -15.823 7.840 1.00 57.53 188 SER A C 1
ATOM 1483 O O . SER A 1 188 ? -10.752 -16.337 7.740 1.00 57.53 188 SER A O 1
ATOM 1485 N N . ASN A 1 189 ? -12.874 -16.467 8.440 1.00 56.12 189 ASN A N 1
ATOM 1486 C CA . ASN A 1 189 ? -12.708 -17.765 9.102 1.00 56.12 189 ASN A CA 1
ATOM 1487 C C . ASN A 1 189 ? -12.301 -18.902 8.145 1.00 56.12 189 ASN A C 1
ATOM 1489 O O . ASN A 1 189 ? -11.586 -19.817 8.550 1.00 56.12 189 ASN A O 1
ATOM 1493 N N . LYS A 1 190 ? -12.732 -18.860 6.878 1.00 55.94 190 LYS A N 1
ATOM 1494 C CA . LYS A 1 190 ? -12.355 -19.863 5.867 1.00 55.94 190 LYS A CA 1
ATOM 1495 C C . LYS A 1 190 ? -10.956 -19.625 5.308 1.00 55.94 190 LYS A C 1
ATOM 1497 O O . LYS A 1 190 ? -10.241 -20.588 5.064 1.00 55.94 190 LYS A O 1
ATOM 1502 N N . VAL A 1 191 ? -10.562 -18.365 5.136 1.00 58.41 191 VAL A N 1
ATOM 1503 C CA . VAL A 1 191 ? -9.221 -17.986 4.673 1.00 58.41 191 VAL A CA 1
ATOM 1504 C C . VAL A 1 191 ? -8.175 -18.346 5.727 1.00 58.41 191 VAL A C 1
ATOM 1506 O O . VAL A 1 191 ? -7.198 -19.013 5.399 1.00 58.41 191 VAL A O 1
ATOM 1509 N N . LYS A 1 192 ? -8.428 -18.043 7.009 1.00 55.12 192 LYS A N 1
ATOM 1510 C CA . LYS A 1 192 ? -7.558 -18.475 8.117 1.00 55.12 192 LYS A CA 1
ATOM 1511 C C . LYS A 1 192 ? -7.335 -19.987 8.137 1.00 55.12 192 LYS A C 1
ATOM 1513 O O . LYS A 1 192 ? -6.227 -20.428 8.403 1.00 55.12 192 LYS A O 1
ATOM 1518 N N . ALA A 1 193 ? -8.348 -20.786 7.802 1.00 56.44 193 ALA A N 1
ATOM 1519 C CA . ALA A 1 193 ? -8.224 -22.243 7.760 1.00 56.44 193 ALA A CA 1
ATOM 1520 C C . ALA A 1 193 ? -7.335 -22.772 6.617 1.00 56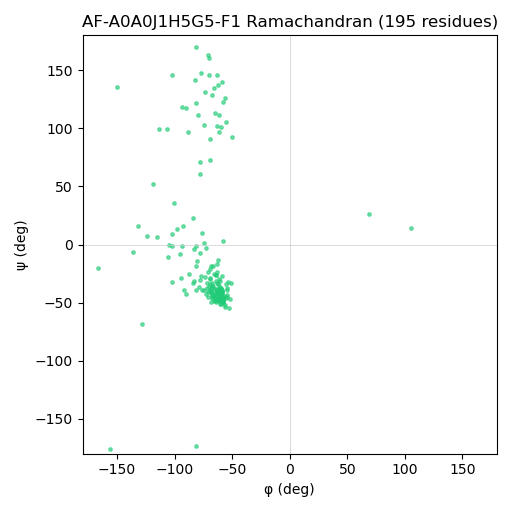.44 193 ALA A C 1
ATOM 1522 O O . ALA A 1 193 ? -6.849 -23.893 6.715 1.00 56.44 193 ALA A O 1
ATOM 1523 N N . LEU A 1 194 ? -7.114 -21.994 5.551 1.00 53.09 194 LEU A N 1
ATOM 1524 C CA . LEU A 1 194 ? -6.282 -22.397 4.410 1.00 53.09 194 LEU A CA 1
ATOM 1525 C C . LEU A 1 194 ? -4.793 -22.072 4.608 1.00 53.09 194 LEU A C 1
ATOM 1527 O O . LEU A 1 194 ? -3.949 -22.746 4.028 1.00 53.09 194 LEU A O 1
ATOM 1531 N N . PHE A 1 195 ? -4.470 -21.076 5.438 1.00 53.66 195 PHE A N 1
ATOM 1532 C CA . PHE A 1 195 ? -3.094 -20.616 5.669 1.00 53.66 195 PHE A CA 1
ATOM 1533 C C . PHE A 1 195 ? -2.471 -21.111 6.987 1.00 53.66 195 PHE A C 1
ATOM 1535 O O . PHE A 1 195 ? -1.313 -20.812 7.252 1.00 53.66 195 PHE A O 1
ATOM 1542 N N . ASN A 1 196 ? -3.209 -21.874 7.804 1.00 46.19 196 ASN A N 1
ATOM 1543 C CA . ASN A 1 196 ? -2.744 -22.403 9.096 1.00 46.19 196 ASN A CA 1
ATOM 1544 C C . ASN A 1 196 ? -2.313 -23.888 9.034 1.00 46.19 196 ASN A C 1
ATOM 1546 O O . ASN A 1 196 ? -2.542 -24.642 9.982 1.00 46.19 196 ASN A O 1
ATOM 1550 N N . THR A 1 197 ? -1.703 -24.304 7.920 1.00 40.31 197 THR A N 1
ATOM 1551 C CA . THR A 1 197 ? -1.109 -25.644 7.717 1.00 40.31 197 THR A CA 1
ATOM 1552 C C . THR A 1 197 ? 0.369 -25.510 7.408 1.00 40.31 197 THR A C 1
ATOM 1554 O O . THR A 1 197 ? 1.139 -26.367 7.893 1.00 40.31 197 THR A O 1
#